Protein AF-0000000081545021 (afdb_homodimer)

Sequence (374 aa):
MKFSIAIVAAAFIAGVAQADTYPHDEVLYDVVQIQGSVNRLSQMLKTVDGTSENGALQAQDAVQDLAWYMKVATKDIQSTTTDLKDTTIISMLTKAYPDLVAATDKLVAIKPNLKKFEVEMKNAASLVKSDIIDLTWKTMWFTIALVAKVPDKDDKKNAARAVAKKYNSRLSATLEQYSDVKEYSDAMKFSIAIVAAAFIAGVAQADTYPHDEVLYDVVQIQGSVNRLSQMLKTVDGTSENGALQAQDAVQDLAWYMKVATKDIQSTTTDLKDTTIISMLTKAYPDLVAATDKLVAIKPNLKKFEVEMKNAASLVKSDIIDLTWKTMWFTIALVAKVPDKDDKKNAARAVAKKYNSRLSATLEQYSDVKEYSDA

Foldseek 3Di:
DPPPPPPPPPPPVPQPPCLVVCVPQQLVSLLSQLLSLLLVLLVLLVPALQQDPVSLVSNLVSLVSNLVSLVSNLVCLQPDPDADPLVVSLVSLVVSLVSVVNNLVSLLNNLVNQQVHDDPNFGSLQVVLVSLVSNLVSLLSSLVSSLVRHDDPDPSSVSSVVSSCSVNVSSVVSSVSSVPGDHPVVD/DPPPPPPPPPPPVPQPPCLVVCVPQQLVSLLSQLLSLLLVLLVLLVPALQQDPVSLVSNLVSLVSNLVSLVSNLVCLQPDPDADPLVVSLVSLVVSLVSVVSNLVSLLNNLVNQQVHDDPNFGSLQVVLVSLVSSLVSLLSSLVSSLVRHDDPDPSSVSSVVSSCSVNVSSVVSSVSSVPGDHPVVD

Organism: NCBI:txid157183

Structure (mmCIF, N/CA/C/O backbone):
data_AF-0000000081545021-model_v1
#
loop_
_entity.id
_entity.type
_entity.pdbx_description
1 polymer 'Uncharacterized protein'
#
loop_
_atom_site.group_PDB
_atom_site.id
_atom_site.type_symbol
_atom_site.label_atom_id
_atom_site.label_alt_id
_atom_site.label_comp_id
_atom_site.label_asym_id
_atom_site.label_entity_id
_atom_site.label_seq_id
_atom_site.pdbx_PDB_ins_code
_atom_site.Cartn_x
_atom_site.Cartn_y
_atom_site.Cartn_z
_atom_site.occupancy
_atom_site.B_iso_or_equiv
_atom_site.auth_seq_id
_atom_site.auth_comp_id
_atom_site.auth_asym_id
_atom_site.auth_atom_id
_atom_site.pdbx_PDB_model_num
ATOM 1 N N . MET A 1 1 ? -14.406 -29.219 -7.484 1 24.05 1 MET A N 1
ATOM 2 C CA . MET A 1 1 ? -15.422 -28.188 -7.324 1 24.05 1 MET A CA 1
ATOM 3 C C . MET A 1 1 ? -15.141 -27 -8.242 1 24.05 1 MET A C 1
ATOM 5 O O . MET A 1 1 ? -13.984 -26.734 -8.578 1 24.05 1 MET A O 1
ATOM 9 N N . LYS A 1 2 ? -16.062 -26.703 -9.211 1 25.88 2 LYS A N 1
ATOM 10 C CA . LYS A 1 2 ? -16.047 -25.688 -10.266 1 25.88 2 LYS A CA 1
ATOM 11 C C . LYS A 1 2 ? -15.773 -24.297 -9.695 1 25.88 2 LYS A C 1
ATOM 13 O O . LYS A 1 2 ? -16.516 -23.828 -8.828 1 25.88 2 LYS A O 1
ATOM 18 N N . PHE A 1 3 ? -14.562 -24.016 -9.438 1 27.11 3 PHE A N 1
ATOM 19 C CA . PHE A 1 3 ? -14.125 -22.703 -8.992 1 27.11 3 PHE A CA 1
ATOM 20 C C . PHE A 1 3 ? -14.797 -21.594 -9.805 1 27.11 3 PHE A C 1
ATOM 22 O O . PHE A 1 3 ? -14.484 -21.422 -10.984 1 27.11 3 PHE A O 1
ATOM 29 N N . SER A 1 4 ? -16.062 -21.484 -9.57 1 27.7 4 SER A N 1
ATOM 30 C CA . SER A 1 4 ? -16.797 -20.406 -10.211 1 27.7 4 SER A CA 1
ATOM 31 C C . SER A 1 4 ? -16.125 -19.062 -9.992 1 27.7 4 SER A C 1
ATOM 33 O O . SER A 1 4 ? -15.969 -18.609 -8.852 1 27.7 4 SER A O 1
ATOM 35 N N . ILE A 1 5 ? -15.203 -18.812 -10.727 1 28.03 5 ILE A N 1
ATOM 36 C CA . ILE A 1 5 ? -14.547 -17.516 -10.727 1 28.03 5 ILE A CA 1
ATOM 37 C C . ILE A 1 5 ? -15.57 -16.422 -11.016 1 28.03 5 ILE A C 1
ATOM 39 O O . ILE A 1 5 ? -16.109 -16.344 -12.125 1 28.03 5 ILE A O 1
ATOM 43 N N . ALA A 1 6 ? -16.453 -16.156 -10.062 1 29.17 6 ALA A N 1
ATOM 44 C CA . ALA A 1 6 ? -17.328 -15.016 -10.258 1 29.17 6 ALA A CA 1
ATOM 45 C C . ALA A 1 6 ? -16.531 -13.766 -10.609 1 29.17 6 ALA A C 1
ATOM 47 O O . ALA A 1 6 ? -15.641 -13.359 -9.867 1 29.17 6 ALA A O 1
ATOM 48 N N . ILE A 1 7 ? -16.469 -13.547 -11.82 1 29.92 7 ILE A N 1
ATOM 49 C CA . ILE A 1 7 ? -15.953 -12.289 -12.352 1 29.92 7 ILE A CA 1
ATOM 50 C C . ILE A 1 7 ? -16.719 -11.117 -11.734 1 29.92 7 ILE A C 1
ATOM 52 O O . ILE A 1 7 ? -17.906 -10.945 -11.969 1 29.92 7 ILE A O 1
ATOM 56 N N . VAL A 1 8 ? -16.562 -10.914 -10.539 1 30.61 8 VAL A N 1
ATOM 57 C CA . VAL A 1 8 ? -17.172 -9.672 -10.047 1 30.61 8 VAL A CA 1
ATOM 58 C C . VAL A 1 8 ? -16.734 -8.508 -10.922 1 30.61 8 VAL A C 1
ATOM 60 O O . VAL A 1 8 ? -15.531 -8.273 -11.109 1 30.61 8 VAL A O 1
ATOM 63 N N . ALA A 1 9 ? -17.562 -8.102 -11.812 1 27.77 9 ALA A N 1
ATOM 64 C CA . ALA A 1 9 ? -17.469 -6.867 -12.586 1 27.77 9 ALA A CA 1
ATOM 65 C C . ALA A 1 9 ? -16.969 -5.711 -11.727 1 27.77 9 ALA A C 1
ATOM 67 O O . ALA A 1 9 ? -17.531 -5.422 -10.672 1 27.77 9 ALA A O 1
ATOM 68 N N . ALA A 1 10 ? -15.727 -5.582 -11.664 1 32.41 10 ALA A N 1
ATOM 69 C CA . ALA A 1 10 ? -15.203 -4.344 -11.094 1 32.41 10 ALA A CA 1
ATOM 70 C C . ALA A 1 10 ? -16.016 -3.139 -11.555 1 32.41 10 ALA A C 1
ATOM 72 O O . ALA A 1 10 ? -16.047 -2.824 -12.742 1 32.41 10 ALA A O 1
ATOM 73 N N . ALA A 1 11 ? -17.109 -2.973 -10.945 1 30.44 11 ALA A N 1
ATOM 74 C CA . ALA A 1 11 ? -17.766 -1.693 -11.195 1 30.44 11 ALA A CA 1
ATOM 75 C C . ALA A 1 11 ? -16.75 -0.555 -11.25 1 30.44 11 ALA A C 1
ATOM 77 O O . ALA A 1 11 ? -16.078 -0.27 -10.266 1 30.44 11 ALA A O 1
ATOM 78 N N . PHE A 1 12 ? -16.078 -0.494 -12.422 1 33.28 12 PHE A N 1
ATOM 79 C CA . PHE A 1 12 ? -15.477 0.816 -12.648 1 33.28 12 PHE A CA 1
ATOM 80 C C . PHE A 1 12 ? -16.375 1.922 -12.102 1 33.28 12 PHE A C 1
ATOM 82 O O . PHE A 1 12 ? -17.438 2.195 -12.664 1 33.28 12 PHE A O 1
ATOM 89 N N . ILE A 1 13 ? -16.609 1.902 -10.922 1 32.19 13 ILE A N 1
ATOM 90 C CA . ILE A 1 13 ? -17.328 3.086 -10.477 1 32.19 13 ILE A CA 1
ATOM 91 C C . ILE A 1 13 ? -16.703 4.336 -11.094 1 32.19 13 ILE A C 1
ATOM 93 O O . ILE A 1 13 ? -15.492 4.543 -11 1 32.19 13 ILE A O 1
ATOM 97 N N . ALA A 1 14 ? -17.422 4.859 -12.109 1 31.19 14 ALA A N 1
ATOM 98 C CA . ALA A 1 14 ? -17.234 6.207 -12.633 1 31.19 14 ALA A CA 1
ATOM 99 C C . ALA A 1 14 ? -16.781 7.164 -11.539 1 31.19 14 ALA A C 1
ATOM 101 O O . ALA A 1 14 ? -17.531 7.465 -10.609 1 31.19 14 ALA A O 1
ATOM 102 N N . GLY A 1 15 ? -15.703 6.879 -10.906 1 35.75 15 GLY A N 1
ATOM 103 C CA . GLY A 1 15 ? -15.297 8.078 -10.188 1 35.75 15 GLY A CA 1
ATOM 104 C C . GLY A 1 15 ? -15.773 9.359 -10.852 1 35.75 15 GLY A C 1
ATOM 105 O O . GLY A 1 15 ? -15.898 9.414 -12.078 1 35.75 15 GLY A O 1
ATOM 106 N N . VAL A 1 16 ? -16.406 10.273 -10.211 1 33.84 16 VAL A N 1
ATOM 107 C CA . VAL A 1 16 ? -16.75 11.656 -10.516 1 33.84 16 VAL A CA 1
ATOM 108 C C . VAL A 1 16 ? -15.633 12.305 -11.328 1 33.84 16 VAL A C 1
ATOM 110 O O . VAL A 1 16 ? -14.453 12.188 -10.969 1 33.84 16 VAL A O 1
ATOM 113 N N . ALA A 1 17 ? -15.719 12.578 -12.602 1 36.81 17 ALA A N 1
ATOM 114 C CA . ALA A 1 17 ? -15.133 13.5 -13.578 1 36.81 17 ALA A CA 1
ATOM 115 C C . ALA A 1 17 ? -14.656 14.781 -12.898 1 36.81 17 ALA A C 1
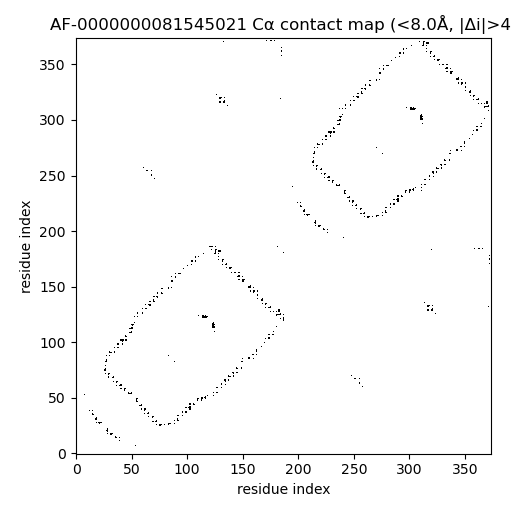ATOM 117 O O . ALA A 1 17 ? -14.492 15.812 -13.562 1 36.81 17 ALA A O 1
ATOM 118 N N . GLN A 1 18 ? -14.75 15 -11.641 1 39 18 GLN A N 1
ATOM 119 C CA . GLN A 1 18 ? -14.391 16.391 -11.375 1 39 18 GLN A CA 1
ATOM 120 C C . GLN A 1 18 ? -12.938 16.656 -11.734 1 39 18 GLN A C 1
ATOM 122 O O . GLN A 1 18 ? -12.289 17.531 -11.141 1 39 18 GLN A O 1
ATOM 127 N N . ALA A 1 19 ? -12.359 15.641 -12.219 1 43.56 19 ALA A N 1
ATOM 128 C CA . ALA A 1 19 ? -10.969 15.945 -12.531 1 43.56 19 ALA A CA 1
ATOM 129 C C . ALA A 1 19 ? -10.836 17.312 -13.195 1 43.56 19 ALA A C 1
ATOM 131 O O . ALA A 1 19 ? -9.883 18.047 -12.945 1 43.56 19 ALA A O 1
ATOM 132 N N . ASP A 1 20 ? -11.734 17.406 -14.117 1 45.47 20 ASP A N 1
ATOM 133 C CA . ASP A 1 20 ? -11.539 18.562 -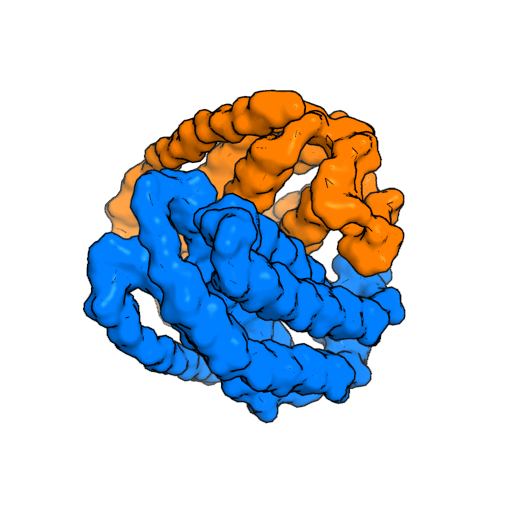14.984 1 45.47 20 ASP A CA 1
ATOM 134 C C . ASP A 1 20 ? -11.766 19.859 -14.227 1 45.47 20 ASP A C 1
ATOM 136 O O . ASP A 1 20 ? -11.664 20.953 -14.805 1 45.47 20 ASP A O 1
ATOM 140 N N . THR A 1 21 ? -12.086 19.641 -12.969 1 50.06 21 THR A N 1
ATOM 141 C CA . THR A 1 21 ? -12.578 20.906 -12.445 1 50.06 21 THR A CA 1
ATOM 142 C C . THR A 1 21 ? -11.414 21.844 -12.141 1 50.06 21 THR A C 1
ATOM 144 O O . THR A 1 21 ? -11.562 23.078 -12.234 1 50.06 21 THR A O 1
ATOM 147 N N . TYR A 1 22 ? -10.234 21.125 -11.922 1 60.59 22 TYR A N 1
ATOM 148 C CA . TYR A 1 22 ? -9.164 22.047 -11.57 1 60.59 22 TYR A CA 1
ATOM 149 C C . TYR A 1 22 ? -7.91 21.766 -12.383 1 60.59 22 TYR A C 1
ATOM 151 O O . TYR A 1 22 ? -6.879 21.375 -11.836 1 60.59 22 TYR A O 1
ATOM 159 N N . PRO A 1 23 ? -7.922 21.812 -13.734 1 63.62 23 PRO A N 1
ATOM 160 C CA . PRO A 1 23 ? -6.812 21.359 -14.578 1 63.62 23 PRO A CA 1
ATOM 161 C C . PRO A 1 23 ? -5.504 22.094 -14.266 1 63.62 23 PRO A C 1
ATOM 163 O O . PRO A 1 23 ? -4.422 21.562 -14.531 1 63.62 23 PRO A O 1
ATOM 166 N N . HIS A 1 24 ? -5.648 23.188 -13.438 1 72.19 24 HIS A N 1
ATOM 167 C CA . HIS A 1 24 ? -4.391 23.891 -13.281 1 72.19 24 HIS A CA 1
ATOM 168 C C . HIS A 1 24 ? -3.93 23.891 -11.828 1 72.19 24 HIS A C 1
ATOM 170 O O . HIS A 1 24 ? -2.99 24.609 -11.469 1 72.19 24 HIS A O 1
ATOM 176 N N . ASP A 1 25 ? -4.574 23.109 -11.062 1 87.12 25 ASP A N 1
ATOM 177 C CA . ASP A 1 25 ? -4.172 22.984 -9.664 1 87.12 25 ASP A CA 1
ATOM 178 C C . ASP A 1 25 ? -3.98 21.516 -9.281 1 87.12 25 ASP A C 1
ATOM 180 O O . ASP A 1 25 ? -4.941 20.828 -8.93 1 87.12 25 ASP A O 1
ATOM 184 N N . GLU A 1 26 ? -2.723 21.125 -9.336 1 91.06 26 GLU A N 1
ATOM 185 C CA . GLU A 1 26 ? -2.412 19.703 -9.156 1 91.06 26 GLU A CA 1
ATOM 186 C C . GLU A 1 26 ? -2.822 19.234 -7.762 1 91.06 26 GLU A C 1
ATOM 188 O O . GLU A 1 26 ? -3.34 18.125 -7.609 1 91.06 26 GLU A O 1
ATOM 193 N N . VAL A 1 27 ? -2.645 20.094 -6.801 1 95.31 27 VAL A N 1
ATOM 194 C CA . VAL A 1 27 ? -2.975 19.703 -5.438 1 95.31 27 VAL A CA 1
ATOM 195 C C . VAL A 1 27 ? -4.488 19.547 -5.293 1 95.31 27 VAL A C 1
ATOM 197 O O . VAL A 1 27 ? -4.965 18.547 -4.73 1 95.31 27 VAL A O 1
ATOM 200 N N . LEU A 1 28 ? -5.223 20.469 -5.812 1 94.94 28 LEU A N 1
ATOM 201 C CA . LEU A 1 28 ? -6.676 20.375 -5.727 1 94.94 28 LEU A CA 1
ATOM 202 C C . LEU A 1 28 ? -7.191 19.156 -6.484 1 94.94 28 LEU A C 1
ATOM 204 O O . LEU A 1 28 ? -8.102 18.469 -6.012 1 94.94 28 LEU A O 1
ATOM 208 N N . TYR A 1 29 ? -6.684 18.906 -7.629 1 94.06 29 TYR A N 1
ATOM 209 C CA . TYR A 1 29 ? -7.039 17.719 -8.391 1 94.06 29 TYR A CA 1
ATOM 210 C C . TYR A 1 29 ? -6.809 16.453 -7.57 1 94.06 29 TYR A C 1
ATOM 212 O O . TYR A 1 29 ? -7.664 15.57 -7.523 1 94.06 29 TYR A O 1
ATOM 220 N N . ASP A 1 30 ? -5.652 16.391 -6.941 1 95.19 30 ASP A N 1
ATOM 221 C CA . ASP A 1 30 ? -5.32 15.227 -6.125 1 95.19 30 ASP A CA 1
ATOM 222 C C . ASP A 1 30 ? -6.312 15.062 -4.98 1 95.19 30 ASP A C 1
ATOM 224 O O . ASP A 1 30 ? -6.719 13.938 -4.66 1 95.19 30 ASP A O 1
ATOM 228 N N . VAL A 1 31 ? -6.754 16.141 -4.379 1 97.06 31 VAL A N 1
ATOM 229 C CA . VAL A 1 31 ? -7.684 16.078 -3.256 1 97.06 31 VAL A CA 1
ATOM 230 C C . VAL A 1 31 ? -9.055 15.617 -3.742 1 97.06 31 VAL A C 1
ATOM 232 O O . VAL A 1 31 ? -9.742 14.852 -3.057 1 97.06 31 VAL A O 1
ATOM 235 N N . VAL A 1 32 ? -9.438 16 -4.898 1 95.88 32 VAL A N 1
ATOM 236 C CA . VAL A 1 32 ? -10.672 15.5 -5.5 1 95.88 32 VAL A CA 1
ATOM 237 C C . VAL A 1 32 ? -10.594 13.992 -5.676 1 95.88 32 VAL A C 1
ATOM 239 O O . VAL A 1 32 ? -11.547 13.273 -5.363 1 95.88 32 VAL A O 1
ATOM 242 N N . GLN A 1 33 ? -9.469 13.555 -6.133 1 95.31 33 GLN A N 1
ATOM 243 C CA . GLN A 1 33 ? -9.281 12.109 -6.305 1 95.31 33 GLN A CA 1
ATOM 244 C C . GLN A 1 33 ? -9.344 11.391 -4.961 1 95.31 33 GLN A C 1
ATOM 246 O O . GLN A 1 33 ? -9.914 10.297 -4.867 1 95.31 33 GLN A O 1
ATOM 251 N N . ILE A 1 34 ? -8.758 11.977 -3.93 1 96.94 34 ILE A N 1
ATOM 252 C CA . ILE A 1 34 ? -8.812 11.391 -2.596 1 96.94 34 ILE A CA 1
ATOM 253 C C . ILE A 1 34 ? -10.266 11.32 -2.123 1 96.94 34 ILE A C 1
ATOM 255 O O . ILE A 1 34 ? -10.727 10.273 -1.664 1 96.94 34 ILE A O 1
ATOM 259 N N . GLN A 1 35 ? -10.984 12.398 -2.264 1 96.69 35 GLN A N 1
ATOM 260 C CA . GLN A 1 35 ? -12.383 12.445 -1.862 1 96.69 35 GLN A CA 1
ATOM 261 C C . GLN A 1 35 ? -13.195 11.367 -2.582 1 96.69 35 GLN A C 1
ATOM 263 O O . GLN A 1 35 ? -13.953 10.633 -1.952 1 96.69 35 GLN A O 1
ATOM 268 N N . GLY A 1 36 ? -13.047 11.312 -3.881 1 95.94 36 GLY A N 1
ATOM 269 C CA . GLY A 1 36 ? -13.727 10.289 -4.66 1 95.94 36 GLY A CA 1
ATOM 270 C C . GLY A 1 36 ? -13.367 8.875 -4.242 1 95.94 36 GLY A C 1
ATOM 271 O O . GLY A 1 36 ? -14.234 8 -4.176 1 95.94 36 GLY A O 1
ATOM 272 N N . SER A 1 37 ? -12.117 8.688 -3.959 1 96 37 SER A N 1
ATOM 273 C CA . SER A 1 37 ? -11.641 7.359 -3.598 1 96 37 SER A CA 1
ATOM 274 C C . SER A 1 37 ? -12.164 6.938 -2.229 1 96 37 SER A C 1
ATOM 276 O O . SER A 1 37 ? -12.469 5.762 -2.008 1 96 37 SER A O 1
ATOM 278 N N . VAL A 1 38 ? -12.234 7.855 -1.286 1 97.5 38 VAL A N 1
ATOM 279 C CA . VAL A 1 38 ? -12.828 7.555 0.015 1 97.5 38 VAL A CA 1
ATOM 280 C C . VAL A 1 38 ? -14.289 7.16 -0.16 1 97.5 38 VAL A C 1
ATOM 282 O O . VAL A 1 38 ? -14.758 6.195 0.452 1 97.5 38 VAL A O 1
ATOM 285 N N . ASN A 1 39 ? -14.953 7.883 -0.954 1 96.69 39 ASN A N 1
ATOM 286 C CA . ASN A 1 39 ? -16.344 7.551 -1.244 1 96.69 39 ASN A CA 1
ATOM 287 C C . ASN A 1 39 ? -16.469 6.168 -1.879 1 96.69 39 ASN A C 1
ATOM 289 O O . ASN A 1 39 ? -17.312 5.367 -1.472 1 96.69 39 ASN A O 1
ATOM 293 N N . ARG A 1 40 ? -15.664 5.836 -2.812 1 95.44 40 ARG A N 1
ATOM 294 C CA . ARG A 1 40 ? -15.703 4.543 -3.482 1 95.44 40 ARG A CA 1
ATOM 295 C C . ARG A 1 40 ? -15.43 3.408 -2.498 1 95.44 40 ARG A C 1
ATOM 297 O O . ARG A 1 40 ? -16.094 2.369 -2.543 1 95.44 40 ARG A O 1
ATOM 304 N N . LEU A 1 41 ? -14.453 3.6 -1.681 1 95.56 41 LEU A N 1
ATOM 305 C CA . LEU A 1 41 ? -14.164 2.598 -0.662 1 95.56 41 LEU A CA 1
ATOM 306 C C . LEU A 1 41 ? -15.367 2.369 0.241 1 95.56 41 LEU A C 1
ATOM 308 O O . LEU A 1 41 ? -15.742 1.226 0.512 1 95.56 41 LEU A O 1
ATOM 312 N N . SER A 1 42 ? -15.938 3.453 0.693 1 96.88 42 SER A N 1
ATOM 313 C CA . SER A 1 42 ? -17.109 3.371 1.557 1 96.88 42 SER A CA 1
ATOM 314 C C . SER A 1 42 ? -18.25 2.615 0.876 1 96.88 42 SER A C 1
ATOM 316 O O . SER A 1 42 ? -18.859 1.725 1.476 1 96.88 42 SER A O 1
ATOM 318 N N . GLN A 1 43 ? -18.5 2.904 -0.36 1 95.25 43 GLN A N 1
ATOM 319 C CA . GLN A 1 43 ? -19.578 2.262 -1.104 1 95.25 43 GLN A CA 1
ATOM 320 C C . GLN A 1 43 ? -19.281 0.783 -1.337 1 95.25 43 GLN A C 1
ATOM 322 O O . GLN A 1 43 ? -20.156 -0.064 -1.192 1 95.25 43 GLN A O 1
ATOM 327 N N . MET A 1 44 ? -18.109 0.556 -1.723 1 94 44 MET A N 1
ATOM 328 C CA . MET A 1 44 ? -17.703 -0.827 -1.965 1 94 44 MET A CA 1
ATOM 329 C C . MET A 1 44 ? -17.875 -1.672 -0.706 1 94 44 MET A C 1
ATOM 331 O O . MET A 1 44 ? -18.391 -2.791 -0.768 1 94 44 MET A O 1
ATOM 335 N N . LEU A 1 45 ? -17.516 -1.188 0.446 1 95.56 45 LEU A N 1
ATOM 336 C CA . LEU A 1 45 ? -17.531 -1.934 1.7 1 95.56 45 LEU A CA 1
ATOM 337 C C . LEU A 1 45 ? -18.953 -2.221 2.145 1 95.56 45 LEU A C 1
ATOM 339 O O . LEU A 1 45 ? -19.188 -3.137 2.932 1 95.56 45 LEU A O 1
ATOM 343 N N . LYS A 1 46 ? -19.906 -1.433 1.639 1 95 46 LYS A N 1
ATOM 344 C CA . LYS A 1 46 ? -21.297 -1.694 1.98 1 95 46 LYS A CA 1
ATOM 345 C C . LYS A 1 46 ? -21.719 -3.082 1.514 1 95 46 LYS A C 1
ATOM 347 O O . LYS A 1 46 ? -22.594 -3.703 2.119 1 95 46 LYS A O 1
ATOM 352 N N . THR A 1 47 ? -21.062 -3.586 0.512 1 92.62 47 THR A N 1
ATOM 353 C CA . THR A 1 47 ? -21.5 -4.852 -0.081 1 92.62 47 THR A CA 1
ATOM 354 C C . THR A 1 47 ? -20.594 -5.992 0.383 1 92.62 47 THR A C 1
ATOM 356 O O . THR A 1 47 ? -20.812 -7.148 0.013 1 92.62 47 THR A O 1
ATOM 359 N N . VAL A 1 48 ? -19.578 -5.727 1.071 1 93 48 VAL A N 1
ATOM 360 C CA . VAL A 1 48 ? -18.625 -6.723 1.538 1 93 48 VAL A CA 1
ATOM 361 C C . VAL A 1 48 ? -19.016 -7.203 2.934 1 93 48 VAL A C 1
ATOM 363 O O . VAL A 1 48 ? -19.219 -6.395 3.84 1 93 48 VAL A O 1
ATOM 366 N N . ASP A 1 49 ? -19.094 -8.531 3.148 1 93.12 49 ASP A N 1
ATOM 367 C CA . ASP A 1 49 ? -19.484 -9.039 4.457 1 93.12 49 ASP A CA 1
ATOM 368 C C . ASP A 1 49 ? -18.312 -9.758 5.137 1 93.12 49 ASP A C 1
ATOM 370 O O . ASP A 1 49 ? -18.453 -10.258 6.254 1 93.12 49 ASP A O 1
ATOM 374 N N . GLY A 1 50 ? -17.172 -9.789 4.469 1 91.56 50 GLY A N 1
ATOM 375 C CA . GLY A 1 50 ? -15.969 -10.352 5.059 1 91.56 50 GLY A CA 1
ATOM 376 C C . GLY A 1 50 ? -15.906 -11.867 4.938 1 91.56 50 GLY A C 1
ATOM 377 O O . GLY A 1 50 ? -15.148 -12.516 5.66 1 91.56 50 GLY A O 1
ATOM 378 N N . THR A 1 51 ? -16.641 -12.5 3.982 1 91.56 51 THR A N 1
ATOM 379 C CA . THR A 1 51 ? -16.703 -13.961 3.924 1 91.56 51 THR A CA 1
ATOM 380 C C . THR A 1 51 ? -16.172 -14.469 2.59 1 91.56 51 THR A C 1
ATOM 382 O O . THR A 1 51 ? -16.203 -15.672 2.324 1 91.56 51 THR A O 1
ATOM 385 N N . SER A 1 52 ? -15.719 -13.57 1.765 1 87.56 52 SER A N 1
ATOM 386 C CA . SER A 1 52 ? -15.273 -14.031 0.455 1 87.56 52 SER A CA 1
ATOM 387 C C . SER A 1 52 ? -13.93 -13.414 0.077 1 87.56 52 SER A C 1
ATOM 389 O O . SER A 1 52 ? -13.633 -12.289 0.464 1 87.56 52 SER A O 1
ATOM 391 N N . GLU A 1 53 ? -13.211 -14.172 -0.667 1 80.94 53 GLU A N 1
ATOM 392 C CA . GLU A 1 53 ? -11.922 -13.711 -1.193 1 80.94 53 GLU A CA 1
ATOM 393 C C . GLU A 1 53 ? -12.109 -12.523 -2.127 1 80.94 53 GLU A C 1
ATOM 395 O O . GLU A 1 53 ? -11.344 -11.555 -2.064 1 80.94 53 GLU A O 1
ATOM 400 N N . ASN A 1 54 ? -13.156 -12.602 -2.875 1 81.56 54 ASN A N 1
ATOM 401 C CA . ASN A 1 54 ? -13.43 -1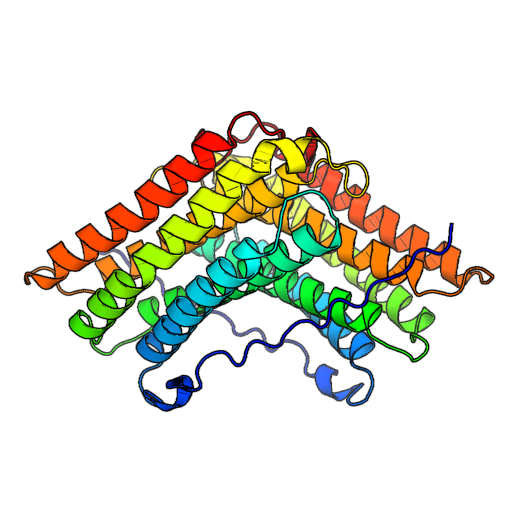1.523 -3.814 1 81.56 54 ASN A CA 1
ATOM 402 C C . ASN A 1 54 ? -13.695 -10.203 -3.092 1 81.56 54 ASN A C 1
ATOM 404 O O . ASN A 1 54 ? -13.203 -9.156 -3.508 1 81.56 54 ASN A O 1
ATOM 408 N N . GLY A 1 55 ? -14.414 -10.266 -2.041 1 84.44 55 GLY A N 1
ATOM 409 C CA . GLY A 1 55 ? -14.656 -9.062 -1.255 1 84.44 55 GLY A CA 1
ATOM 410 C C . GLY A 1 55 ? -13.398 -8.492 -0.634 1 84.44 55 GLY A C 1
ATOM 411 O O . GLY A 1 55 ? -13.203 -7.273 -0.632 1 84.44 55 GLY A O 1
ATOM 412 N N . ALA A 1 56 ? -12.57 -9.312 -0.212 1 81.56 56 ALA A N 1
ATOM 413 C CA . ALA A 1 56 ? -11.312 -8.875 0.397 1 81.56 56 ALA A CA 1
ATOM 414 C C . ALA A 1 56 ? -10.398 -8.234 -0.638 1 81.56 56 ALA A C 1
ATOM 416 O O . ALA A 1 56 ? -9.773 -7.207 -0.369 1 81.56 56 ALA A O 1
ATOM 417 N N . LEU A 1 57 ? -10.359 -8.805 -1.781 1 80.69 57 LEU A N 1
ATOM 418 C CA . LEU A 1 57 ? -9.516 -8.281 -2.85 1 80.69 57 LEU A CA 1
ATOM 419 C C . LEU A 1 57 ? -10.031 -6.938 -3.35 1 80.69 57 LEU A C 1
ATOM 421 O O . LEU A 1 57 ? -9.25 -6.035 -3.643 1 80.69 57 LEU A O 1
ATOM 425 N N . GLN A 1 58 ? -11.359 -6.883 -3.441 1 82.88 58 GLN A N 1
ATOM 426 C CA . GLN A 1 58 ? -11.953 -5.613 -3.854 1 82.88 58 GLN A CA 1
ATOM 427 C C . GLN A 1 58 ? -11.656 -4.516 -2.84 1 82.88 58 GLN A C 1
ATOM 429 O O . GLN A 1 58 ? -11.352 -3.381 -3.219 1 82.88 58 GLN A O 1
ATOM 434 N N . ALA A 1 59 ? -11.727 -4.883 -1.622 1 84.75 59 ALA A N 1
ATOM 435 C CA . ALA A 1 59 ? -11.398 -3.908 -0.586 1 84.75 59 ALA A CA 1
ATOM 436 C C . ALA A 1 59 ? -9.93 -3.496 -0.668 1 84.75 59 ALA A C 1
ATOM 438 O O . ALA A 1 59 ? -9.609 -2.309 -0.598 1 84.75 59 ALA A O 1
ATOM 439 N N . GLN A 1 60 ? -9.141 -4.457 -0.84 1 85.06 60 GLN A N 1
ATOM 440 C CA . GLN A 1 60 ? -7.715 -4.176 -0.949 1 85.06 60 GLN A CA 1
ATOM 441 C C . GLN A 1 60 ? -7.422 -3.27 -2.141 1 85.06 60 GLN A C 1
ATOM 443 O O . GLN A 1 60 ? -6.629 -2.332 -2.033 1 85.06 60 GLN A O 1
ATOM 448 N N . ASP A 1 61 ? -8.109 -3.527 -3.225 1 86.94 61 ASP A N 1
ATOM 449 C CA . ASP A 1 61 ? -7.926 -2.719 -4.426 1 86.94 61 ASP A CA 1
ATOM 450 C C . ASP A 1 61 ? -8.289 -1.259 -4.164 1 86.94 61 ASP A C 1
ATOM 452 O O . ASP A 1 61 ? -7.551 -0.351 -4.543 1 86.94 61 ASP A O 1
ATOM 456 N N . ALA A 1 62 ? -9.375 -1.092 -3.59 1 89.38 62 ALA A N 1
ATOM 457 C CA . ALA A 1 62 ? -9.844 0.263 -3.311 1 89.38 62 ALA A CA 1
ATOM 458 C C . ALA A 1 62 ? -8.906 0.983 -2.352 1 89.38 62 ALA A C 1
ATOM 460 O O . ALA A 1 62 ? -8.656 2.182 -2.5 1 89.38 62 ALA A O 1
ATOM 461 N N . VAL A 1 63 ? -8.398 0.275 -1.38 1 91.69 63 VAL A N 1
ATOM 462 C CA . VAL A 1 63 ? -7.453 0.848 -0.425 1 91.69 63 VAL A CA 1
ATOM 463 C C . VAL A 1 63 ? -6.172 1.264 -1.146 1 91.69 63 VAL A C 1
ATOM 465 O O . VAL A 1 63 ? -5.645 2.352 -0.909 1 91.69 63 VAL A O 1
ATOM 468 N N . GLN A 1 64 ? -5.742 0.432 -2.012 1 89.5 64 GLN A N 1
ATOM 469 C CA . GLN A 1 64 ? -4.508 0.722 -2.732 1 89.5 64 GLN A CA 1
ATOM 470 C C . GLN A 1 64 ? -4.668 1.951 -3.623 1 89.5 64 GLN A C 1
ATOM 472 O O . GLN A 1 64 ? -3.744 2.76 -3.746 1 89.5 64 GLN A O 1
ATOM 477 N N . ASP A 1 65 ? -5.785 2.08 -4.262 1 90.06 65 ASP A N 1
ATOM 478 C CA . ASP A 1 65 ? -6.043 3.279 -5.055 1 90.06 65 ASP A CA 1
ATOM 479 C C . ASP A 1 65 ? -5.992 4.531 -4.184 1 90.06 65 ASP A C 1
ATOM 481 O O . ASP A 1 65 ? -5.336 5.512 -4.539 1 90.06 65 ASP A O 1
ATOM 485 N N . LEU A 1 66 ? -6.707 4.473 -3.1 1 93.88 66 LEU A N 1
ATOM 486 C CA . LEU A 1 66 ? -6.73 5.609 -2.186 1 93.88 66 LEU A CA 1
ATOM 487 C C . LEU A 1 66 ? -5.328 5.938 -1.688 1 93.88 66 LEU A C 1
ATOM 489 O O . LEU A 1 66 ? -4.934 7.105 -1.652 1 93.88 66 LEU A O 1
ATOM 493 N N . ALA A 1 67 ? -4.555 4.906 -1.301 1 92.25 67 ALA A N 1
ATOM 494 C CA . ALA A 1 67 ? -3.184 5.094 -0.831 1 92.25 67 ALA A CA 1
ATOM 495 C C . ALA A 1 67 ? -2.324 5.766 -1.897 1 92.25 67 ALA A C 1
ATOM 497 O O . ALA A 1 67 ? -1.518 6.648 -1.589 1 92.25 67 ALA A O 1
ATOM 498 N N . TRP A 1 68 ? -2.508 5.406 -3.096 1 90.25 68 TRP A N 1
ATOM 499 C CA . TRP A 1 68 ? -1.747 5.98 -4.199 1 90.25 68 TRP A CA 1
ATOM 500 C C . TRP A 1 68 ? -2.094 7.453 -4.391 1 90.25 68 TRP A C 1
ATOM 502 O O . TRP A 1 68 ? -1.203 8.289 -4.539 1 90.25 68 TRP A O 1
ATOM 512 N N . TYR A 1 69 ? -3.336 7.73 -4.371 1 92.62 69 TYR A N 1
ATOM 513 C CA . TYR A 1 69 ? -3.738 9.125 -4.527 1 92.62 69 TYR A CA 1
ATOM 514 C C . TYR A 1 69 ? -3.209 9.977 -3.379 1 92.62 69 TYR A C 1
ATOM 516 O O . TYR A 1 69 ? -2.816 11.125 -3.582 1 92.62 69 TYR A O 1
ATOM 524 N N . MET A 1 70 ? -3.188 9.438 -2.197 1 94.81 70 MET A N 1
ATOM 525 C CA . MET A 1 70 ? -2.648 10.18 -1.057 1 94.81 70 MET A CA 1
ATOM 526 C C . MET A 1 70 ? -1.151 10.422 -1.225 1 94.81 70 MET A C 1
ATOM 528 O O . MET A 1 70 ? -0.652 11.5 -0.896 1 94.81 70 MET A O 1
ATOM 532 N N . LYS A 1 71 ? -0.476 9.43 -1.71 1 91.06 71 LYS A N 1
ATOM 533 C CA . LYS A 1 71 ? 0.951 9.57 -1.983 1 91.06 71 LYS A CA 1
ATOM 534 C C . LYS A 1 71 ? 1.207 10.703 -2.98 1 91.06 71 LYS A C 1
ATOM 536 O O . LYS A 1 71 ? 2.047 11.57 -2.74 1 91.06 71 LYS A O 1
ATOM 541 N N . VAL A 1 72 ? 0.452 10.719 -4.047 1 92.25 72 VAL A N 1
ATOM 542 C CA . VAL A 1 72 ? 0.634 11.719 -5.094 1 92.25 72 VAL A CA 1
ATOM 543 C C . VAL A 1 72 ? 0.291 13.109 -4.551 1 92.25 72 VAL A C 1
ATOM 545 O O . VAL A 1 72 ? 1.024 14.07 -4.781 1 92.25 72 VAL A O 1
ATOM 548 N N . ALA A 1 73 ? -0.784 13.164 -3.82 1 95.19 73 ALA A N 1
ATOM 549 C CA . ALA A 1 73 ? -1.187 14.438 -3.229 1 95.19 73 ALA A CA 1
ATOM 550 C C . ALA A 1 73 ? -0.108 14.977 -2.289 1 95.19 73 ALA A C 1
ATOM 552 O O . ALA A 1 73 ? 0.21 16.172 -2.312 1 95.19 73 ALA A O 1
ATOM 553 N N . THR A 1 74 ? 0.445 14.109 -1.44 1 93.56 74 THR A N 1
ATOM 554 C CA . THR A 1 74 ? 1.494 14.5 -0.504 1 93.56 74 THR A CA 1
ATOM 555 C C . THR A 1 74 ? 2.693 15.078 -1.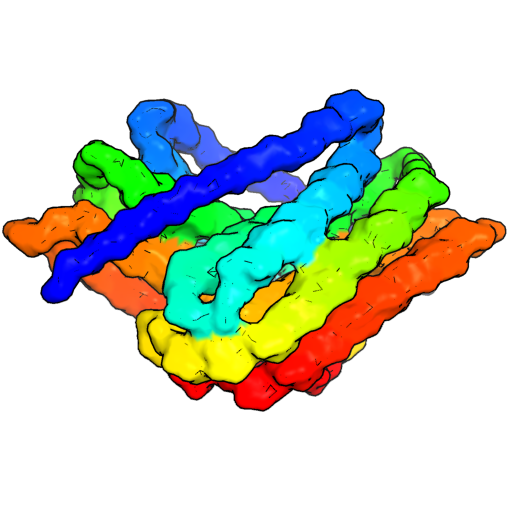247 1 93.56 74 THR A C 1
ATOM 557 O O . THR A 1 74 ? 3.189 16.156 -0.896 1 93.56 74 THR A O 1
ATOM 560 N N . LYS A 1 75 ? 3.062 14.414 -2.289 1 89.62 75 LYS A N 1
ATOM 561 C CA . LYS A 1 75 ? 4.195 14.875 -3.088 1 89.62 75 LYS A CA 1
ATOM 562 C C . LYS A 1 75 ? 3.908 16.219 -3.73 1 89.62 75 LYS A C 1
ATOM 564 O O . LYS A 1 75 ? 4.758 17.125 -3.723 1 89.62 75 LYS A O 1
ATOM 569 N N . ASP A 1 76 ? 2.727 16.375 -4.277 1 93 76 ASP A N 1
ATOM 570 C CA . ASP A 1 76 ? 2.367 17.625 -4.961 1 93 76 ASP A CA 1
ATOM 571 C C . ASP A 1 76 ? 2.258 18.781 -3.977 1 93 76 ASP A C 1
ATOM 573 O O . ASP A 1 76 ? 2.627 19.906 -4.297 1 93 76 ASP A O 1
ATOM 577 N N . ILE A 1 77 ? 1.751 18.516 -2.771 1 94.88 77 ILE A N 1
ATOM 578 C CA . ILE A 1 77 ? 1.688 19.547 -1.749 1 94.88 77 ILE A CA 1
ATOM 579 C C . ILE A 1 77 ? 3.102 20 -1.382 1 94.88 77 ILE A C 1
ATOM 581 O O . ILE A 1 77 ? 3.375 21.203 -1.296 1 94.88 77 ILE A O 1
ATOM 585 N N . GLN A 1 78 ? 3.986 19.078 -1.196 1 89.31 78 GLN A N 1
ATOM 586 C CA . GLN A 1 78 ? 5.352 19.391 -0.776 1 89.31 78 GLN A CA 1
ATOM 587 C C . GLN A 1 78 ? 6.109 20.141 -1.868 1 89.31 78 GLN A C 1
ATOM 589 O O . GLN A 1 78 ? 6.973 20.969 -1.575 1 89.31 78 GLN A O 1
ATOM 594 N N . SER A 1 79 ? 5.777 19.875 -3.082 1 90.75 79 SER A N 1
ATOM 595 C CA . SER A 1 79 ? 6.578 20.406 -4.18 1 90.75 79 SER A CA 1
ATOM 596 C C . SER A 1 79 ? 5.988 21.703 -4.711 1 90.75 79 SER A C 1
ATOM 598 O O . SER A 1 79 ? 6.656 22.453 -5.434 1 90.75 79 SER A O 1
ATOM 600 N N . THR A 1 80 ? 4.711 21.969 -4.387 1 93.06 80 THR A N 1
ATOM 601 C CA . THR A 1 80 ? 4.07 23.125 -4.988 1 93.06 80 THR A CA 1
ATOM 602 C C . THR A 1 80 ? 4.676 24.422 -4.453 1 93.06 80 THR A C 1
ATOM 604 O O . THR A 1 80 ? 5.031 24.5 -3.275 1 93.06 80 THR A O 1
ATOM 607 N N . THR A 1 81 ? 4.824 25.375 -5.348 1 91.31 81 THR A N 1
ATOM 608 C CA . THR A 1 81 ? 5.359 26.672 -4.973 1 91.31 81 THR A CA 1
ATOM 609 C C . THR A 1 81 ? 4.242 27.719 -4.906 1 91.31 81 THR A C 1
ATOM 611 O O . THR A 1 81 ? 4.484 28.875 -4.543 1 91.31 81 THR A O 1
ATOM 614 N N . THR A 1 82 ? 3.041 27.328 -5.184 1 89 82 THR A N 1
ATOM 615 C CA . THR A 1 82 ? 1.895 28.234 -5.129 1 89 82 THR A CA 1
ATOM 616 C C . THR A 1 82 ? 1.057 27.969 -3.883 1 89 82 THR A C 1
ATOM 618 O O . THR A 1 82 ? 1.14 26.891 -3.289 1 89 82 THR A O 1
ATOM 621 N N . ASP A 1 83 ? 0.326 28.984 -3.582 1 88.69 83 ASP A N 1
ATOM 622 C CA . ASP A 1 83 ? -0.528 28.828 -2.408 1 88.69 83 ASP A CA 1
ATOM 623 C C . ASP A 1 83 ? -1.606 27.766 -2.646 1 88.69 83 ASP A C 1
ATOM 625 O O . ASP A 1 83 ? -2.178 27.703 -3.736 1 88.69 83 ASP A O 1
ATOM 629 N N . LEU A 1 84 ? -1.875 27.016 -1.576 1 92.44 84 LEU A N 1
ATOM 630 C CA . LEU A 1 84 ? -2.975 26.062 -1.622 1 92.44 84 LEU A CA 1
ATOM 631 C C . LEU A 1 84 ? -4.32 26.781 -1.606 1 92.44 84 LEU A C 1
ATOM 633 O O . LEU A 1 84 ? -4.449 27.859 -1.021 1 92.44 84 LEU A O 1
ATOM 637 N N . LYS A 1 85 ? -5.23 26.188 -2.27 1 93.19 85 LYS A N 1
ATOM 638 C CA . LYS A 1 85 ? -6.621 26.547 -2.014 1 93.19 85 LYS A CA 1
ATOM 639 C C . LYS A 1 85 ? -7.121 25.938 -0.711 1 93.19 85 LYS A C 1
ATOM 641 O O . LYS A 1 85 ? -8.039 25.109 -0.721 1 93.19 85 LYS A O 1
ATOM 646 N N . ASP A 1 86 ? -6.551 26.391 0.396 1 93.12 86 ASP A N 1
ATOM 647 C CA . ASP A 1 86 ? -6.617 25.719 1.693 1 93.12 86 ASP A CA 1
ATOM 648 C C . ASP A 1 86 ? -8.062 25.609 2.18 1 93.12 86 ASP A C 1
ATOM 650 O O . ASP A 1 86 ? -8.484 24.547 2.645 1 93.12 86 ASP A O 1
ATOM 654 N N . THR A 1 87 ? -8.859 26.719 1.989 1 93.94 87 THR A N 1
ATOM 655 C CA . THR A 1 87 ? -10.25 26.672 2.441 1 93.94 87 THR A CA 1
ATOM 656 C C . THR A 1 87 ? -11.031 25.609 1.672 1 93.94 87 THR A C 1
ATOM 658 O O . THR A 1 87 ? -11.797 24.844 2.264 1 93.94 87 THR A O 1
ATOM 661 N N . THR A 1 88 ? -10.844 25.562 0.369 1 95.25 88 THR A N 1
ATOM 662 C CA . THR A 1 88 ? -11.508 24.578 -0.483 1 95.25 88 THR A CA 1
ATOM 663 C C . THR A 1 88 ? -11.086 23.172 -0.115 1 95.25 88 THR A C 1
ATOM 665 O O . THR A 1 88 ? -11.93 22.281 0.023 1 95.25 88 THR A O 1
ATOM 668 N N . ILE A 1 89 ? -9.844 22.984 0.124 1 96.31 89 ILE A N 1
ATOM 669 C CA . ILE A 1 89 ? -9.297 21.672 0.455 1 96.31 89 ILE A CA 1
ATOM 670 C C . ILE A 1 89 ? -9.852 21.203 1.796 1 96.31 89 ILE A C 1
ATOM 672 O O . ILE A 1 89 ? -10.336 20.078 1.915 1 96.31 89 ILE A O 1
ATOM 676 N N . ILE A 1 90 ? -9.82 22.062 2.754 1 96.31 90 ILE A N 1
ATOM 677 C CA . ILE A 1 90 ? -10.312 21.734 4.082 1 96.31 90 ILE A CA 1
ATOM 678 C C . ILE A 1 90 ? -11.797 21.375 4.004 1 96.31 90 ILE A C 1
ATOM 680 O O . ILE A 1 90 ? -12.242 20.391 4.605 1 96.31 90 ILE A O 1
ATOM 684 N N . SER A 1 91 ? -12.531 22.109 3.234 1 97 91 SER A N 1
ATOM 685 C CA . SER A 1 91 ? -13.953 21.844 3.059 1 97 91 SER A CA 1
ATOM 686 C C . SER A 1 91 ? -14.195 20.484 2.412 1 97 91 SER A C 1
ATOM 688 O O . SER A 1 91 ? -15.07 19.734 2.842 1 97 91 SER A O 1
ATOM 690 N N . MET A 1 92 ? -13.477 20.172 1.41 1 96.94 92 MET A N 1
ATOM 691 C CA . MET A 1 92 ? -13.609 18.891 0.714 1 96.94 92 MET A CA 1
ATOM 692 C C . MET A 1 92 ? -13.297 17.734 1.647 1 96.94 92 MET A C 1
ATOM 694 O O . MET A 1 92 ? -14.016 16.719 1.652 1 96.94 92 MET A O 1
ATOM 698 N N . LEU A 1 93 ? -12.266 17.891 2.395 1 97.75 93 LEU A N 1
ATOM 699 C CA . LEU A 1 93 ? -11.898 16.828 3.326 1 97.75 93 LEU A CA 1
ATOM 700 C C . LEU A 1 93 ? -12.938 16.688 4.434 1 97.75 93 LEU A C 1
ATOM 702 O O . LEU A 1 93 ? -13.242 15.578 4.863 1 97.75 93 LEU A O 1
ATOM 706 N N . THR A 1 94 ? -13.422 17.812 4.887 1 98 94 THR A N 1
ATOM 707 C CA . THR A 1 94 ? -14.484 17.781 5.883 1 98 94 THR A CA 1
ATOM 708 C C . THR A 1 94 ? -15.695 17.031 5.352 1 98 94 THR A C 1
ATOM 710 O O . THR A 1 94 ? -16.297 16.219 6.066 1 98 94 THR A O 1
ATOM 713 N N . LYS A 1 95 ? -16.047 17.156 4.082 1 97.31 95 LYS A N 1
ATOM 714 C CA . LYS A 1 95 ? -17.203 16.516 3.459 1 97.31 95 LYS A CA 1
ATOM 715 C C . LYS A 1 95 ? -16.953 15.031 3.246 1 97.31 95 LYS A C 1
ATOM 717 O O . LYS A 1 95 ? -17.891 14.234 3.236 1 97.31 95 LYS A O 1
ATOM 722 N N . ALA A 1 96 ? -15.742 14.664 3.15 1 98 96 ALA A N 1
ATOM 723 C CA . ALA A 1 96 ? -15.398 13.273 2.898 1 98 96 ALA A CA 1
ATOM 724 C C . ALA A 1 96 ? -15.375 12.469 4.195 1 98 96 ALA A C 1
ATOM 726 O O . ALA A 1 96 ? -15.383 11.234 4.172 1 98 96 ALA A O 1
ATOM 727 N N . TYR A 1 97 ? -15.297 13.117 5.316 1 98.38 97 TYR A N 1
ATOM 728 C CA . TYR A 1 97 ? -15.047 12.469 6.598 1 98.38 97 TYR A CA 1
ATOM 729 C C . TYR A 1 97 ? -16.141 11.453 6.922 1 98.38 97 TYR A C 1
ATOM 731 O O . TYR A 1 97 ? -15.852 10.352 7.402 1 98.38 97 TYR A O 1
ATOM 739 N N . PRO A 1 98 ? -17.469 11.703 6.672 1 98.62 98 PRO A N 1
ATOM 740 C CA . PRO A 1 98 ? -18.484 10.703 6.973 1 98.62 98 PRO A CA 1
ATOM 741 C C . PRO A 1 98 ? -18.281 9.398 6.207 1 98.62 98 PRO A C 1
ATOM 743 O O . PRO A 1 98 ? -18.578 8.32 6.727 1 98.62 98 PRO A O 1
ATOM 746 N N . ASP A 1 99 ? -17.781 9.508 5.004 1 98.25 99 ASP A N 1
ATOM 747 C CA . ASP A 1 99 ? -17.469 8.305 4.242 1 98.25 99 ASP A CA 1
ATOM 748 C C . ASP A 1 99 ? -16.375 7.484 4.918 1 98.25 99 ASP A C 1
ATOM 750 O O . ASP A 1 99 ? -16.422 6.254 4.914 1 98.25 99 ASP A O 1
ATOM 754 N N . LEU A 1 100 ? -15.344 8.18 5.457 1 98.31 100 LEU A N 1
ATOM 755 C CA . LEU A 1 100 ? -14.312 7.477 6.207 1 98.31 100 LEU A CA 1
ATOM 756 C C . LEU A 1 100 ? -14.906 6.777 7.426 1 98.31 100 LEU A C 1
ATOM 758 O O . LEU A 1 100 ? -14.578 5.617 7.699 1 98.31 100 LEU A O 1
ATOM 762 N N . VAL A 1 101 ? -15.766 7.457 8.133 1 98.5 101 VAL A N 1
ATOM 763 C CA . VAL A 1 101 ? -16.406 6.887 9.312 1 98.5 101 VAL A CA 1
ATOM 764 C C . VAL A 1 101 ? -17.172 5.625 8.922 1 98.5 101 VAL A C 1
ATOM 766 O O . VAL A 1 101 ? -17 4.57 9.539 1 98.5 101 VAL A O 1
ATOM 769 N N . ALA A 1 102 ? -17.922 5.695 7.875 1 98.38 102 ALA A N 1
ATOM 770 C CA . ALA A 1 102 ? -18.719 4.559 7.426 1 98.38 102 ALA A CA 1
ATOM 771 C C . ALA A 1 102 ? -17.828 3.385 7.031 1 98.38 102 ALA A C 1
ATOM 773 O O . ALA A 1 102 ? -18.125 2.236 7.379 1 98.38 102 ALA A O 1
ATOM 774 N N . ALA A 1 103 ? -16.828 3.658 6.293 1 97.62 103 ALA A N 1
ATOM 775 C CA . ALA A 1 103 ? -15.922 2.607 5.844 1 97.62 103 ALA A CA 1
ATOM 776 C C . ALA A 1 103 ? -15.258 1.909 7.027 1 97.62 103 ALA A C 1
ATOM 778 O O . ALA A 1 103 ? -15.211 0.678 7.086 1 97.62 103 ALA A O 1
ATOM 779 N N . THR A 1 104 ? -14.766 2.713 7.973 1 97.88 104 THR A N 1
ATOM 780 C CA . THR A 1 104 ? -14.031 2.139 9.094 1 97.88 104 THR A CA 1
ATOM 781 C C . THR A 1 104 ? -14.984 1.399 10.039 1 97.88 104 THR A C 1
ATOM 783 O O . THR A 1 104 ? -14.625 0.363 10.602 1 97.88 104 THR A O 1
ATOM 786 N N . ASP A 1 105 ? -16.188 1.872 10.219 1 98.31 105 ASP A N 1
ATOM 787 C CA . ASP A 1 105 ? -17.188 1.138 10.984 1 98.31 105 ASP A CA 1
ATOM 788 C C . ASP A 1 105 ? -17.469 -0.225 10.359 1 98.31 105 ASP A C 1
ATOM 790 O O . ASP A 1 105 ? -17.578 -1.229 11.062 1 98.31 105 ASP A O 1
ATOM 794 N N . LYS A 1 106 ? -17.594 -0.204 9.039 1 97.75 106 LYS A N 1
ATOM 795 C CA . LYS A 1 106 ? -17.875 -1.452 8.336 1 97.75 106 LYS A CA 1
ATOM 796 C C . LYS A 1 106 ? -16.719 -2.441 8.508 1 97.75 106 LYS A C 1
ATOM 798 O O . LYS A 1 106 ? -16.953 -3.635 8.719 1 97.75 106 LYS A O 1
ATOM 803 N N . LEU A 1 107 ? -15.5 -2.012 8.43 1 96.38 107 LEU A N 1
ATOM 804 C CA . LEU A 1 107 ? -14.344 -2.883 8.602 1 96.38 107 LEU A CA 1
ATOM 805 C C . LEU A 1 107 ? -14.352 -3.516 9.992 1 96.38 107 LEU A C 1
ATOM 807 O O . LEU A 1 107 ? -14.016 -4.695 10.141 1 96.38 107 LEU A O 1
ATOM 811 N N . VAL A 1 108 ? -14.68 -2.686 10.977 1 97.44 108 VAL A N 1
ATOM 812 C CA . VAL A 1 108 ? -14.75 -3.221 12.336 1 97.44 108 VAL A CA 1
ATOM 813 C C . VAL A 1 108 ? -15.883 -4.238 12.43 1 97.44 108 VAL A C 1
ATOM 815 O O . VAL A 1 108 ? -15.719 -5.309 13.023 1 97.44 108 VAL A O 1
ATOM 818 N N . ALA A 1 109 ? -16.969 -3.943 11.812 1 97.69 109 ALA A N 1
ATOM 819 C CA . ALA A 1 109 ? -18.156 -4.793 11.906 1 97.69 109 ALA A CA 1
ATOM 820 C C . ALA A 1 109 ? -17.906 -6.152 11.258 1 97.69 109 ALA A C 1
ATOM 822 O O . ALA A 1 109 ? -18.422 -7.172 11.719 1 97.69 109 ALA A O 1
ATOM 823 N N . ILE A 1 110 ? -17.125 -6.242 10.25 1 95.31 110 ILE A N 1
ATOM 824 C CA . ILE A 1 110 ? -16.984 -7.496 9.516 1 95.31 110 ILE A CA 1
ATOM 825 C C . ILE A 1 110 ? -15.766 -8.258 10.008 1 95.31 110 ILE A C 1
ATOM 827 O O . ILE A 1 110 ? -15.469 -9.352 9.531 1 95.31 110 ILE A O 1
ATOM 831 N N . LYS A 1 111 ? -15.031 -7.758 10.914 1 94.38 111 LYS A N 1
ATOM 832 C CA . LYS A 1 111 ? -13.789 -8.336 11.414 1 94.38 111 LYS A CA 1
ATOM 833 C C . LYS A 1 111 ? -13.992 -9.789 11.852 1 94.38 111 LYS A C 1
ATOM 835 O O . LYS A 1 111 ? -13.195 -10.656 11.508 1 94.38 111 LYS A O 1
ATOM 840 N N . PRO A 1 112 ? -15.07 -10.18 12.555 1 95.31 112 PRO A N 1
ATOM 841 C CA . PRO A 1 112 ? -15.234 -11.586 12.93 1 95.31 112 PRO A CA 1
ATOM 842 C C . PRO A 1 112 ? -15.32 -12.516 11.719 1 95.31 112 PRO A C 1
ATOM 844 O O . PRO A 1 112 ? -14.789 -13.625 11.742 1 95.31 112 PRO A O 1
ATOM 847 N N . ASN A 1 113 ? -15.938 -12.031 10.656 1 94 113 ASN A N 1
ATOM 848 C CA . ASN A 1 113 ? -16 -12.836 9.438 1 94 113 ASN A CA 1
ATOM 849 C C . ASN A 1 113 ? -14.633 -12.945 8.773 1 94 113 ASN A C 1
ATOM 851 O O . ASN A 1 113 ? -14.258 -14.023 8.289 1 94 113 ASN A O 1
ATOM 855 N N . LEU A 1 114 ? -13.898 -11.867 8.797 1 91.62 114 LEU A N 1
ATOM 856 C CA . LEU A 1 114 ? -12.57 -11.852 8.195 1 91.62 114 LEU A CA 1
ATOM 857 C C . LEU A 1 114 ? -11.633 -12.805 8.93 1 91.62 114 LEU A C 1
ATOM 859 O O . LEU A 1 114 ? -10.773 -13.43 8.312 1 91.62 114 LEU A O 1
ATOM 863 N N . LYS A 1 115 ? -11.781 -12.93 10.211 1 90.94 115 LYS A N 1
ATOM 864 C CA . LYS A 1 115 ? -10.914 -13.781 11.023 1 90.94 115 LYS A CA 1
ATOM 865 C C . LYS A 1 115 ? -11.156 -15.258 10.719 1 90.94 115 LYS A C 1
ATOM 867 O O . LYS A 1 115 ? -10.258 -16.094 10.883 1 90.94 115 LYS A O 1
ATOM 872 N N . LYS A 1 116 ? -12.312 -15.57 10.227 1 89.06 116 LYS A N 1
ATOM 873 C CA . LYS A 1 116 ? -12.688 -16.953 9.938 1 89.06 116 LYS A CA 1
ATOM 874 C C . LYS A 1 116 ? -12.297 -17.344 8.516 1 89.06 116 LYS A C 1
ATOM 876 O O . LYS A 1 116 ? -12.18 -18.531 8.203 1 89.06 116 LYS A O 1
ATOM 881 N N . PHE A 1 117 ? -12.086 -16.281 7.801 1 82.56 117 PHE A N 1
ATOM 882 C CA . PHE A 1 117 ? -11.852 -16.531 6.383 1 82.56 117 PHE A CA 1
ATOM 883 C C . PHE A 1 117 ? -10.352 -16.625 6.094 1 82.56 117 PHE A C 1
ATOM 885 O O . PHE A 1 117 ? -9.602 -15.695 6.352 1 82.56 117 PHE A O 1
ATOM 892 N N . GLU A 1 118 ? -9.898 -17.781 5.598 1 77.75 118 GLU A N 1
ATOM 893 C CA . GLU A 1 118 ? -8.492 -18 5.277 1 77.75 118 GLU A CA 1
ATOM 894 C C . GLU A 1 118 ? -8.203 -17.688 3.812 1 77.75 118 GLU A C 1
ATOM 896 O O . GLU A 1 118 ? -8.992 -18.031 2.932 1 77.75 118 GLU A O 1
ATOM 901 N N . VAL A 1 119 ? -7.277 -16.781 3.584 1 68.19 119 VAL A N 1
ATOM 902 C CA . VAL A 1 119 ? -6.738 -16.5 2.256 1 68.19 119 VAL A CA 1
ATOM 903 C C . VAL A 1 119 ? -5.305 -17.031 2.16 1 68.19 119 VAL A C 1
ATOM 905 O O . VAL A 1 119 ? -4.418 -16.547 2.865 1 68.19 119 VAL A O 1
ATOM 908 N N . GLU A 1 120 ? -5.027 -17.875 1.226 1 62.81 120 GLU A N 1
ATOM 909 C CA . GLU A 1 120 ? -3.705 -18.438 0.982 1 62.81 120 GLU A CA 1
ATOM 910 C C . GLU A 1 120 ? -2.973 -18.719 2.293 1 62.81 120 GLU A C 1
ATOM 912 O O . GLU A 1 120 ? -1.822 -18.312 2.465 1 62.81 120 GLU A O 1
ATOM 917 N N . MET A 1 121 ? -3.586 -19.188 3.174 1 56.78 121 MET A N 1
ATOM 918 C CA . MET A 1 121 ? -3.031 -19.672 4.43 1 56.78 121 MET A CA 1
ATOM 919 C C . MET A 1 121 ? -2.949 -18.562 5.465 1 56.78 121 MET A C 1
ATOM 921 O O . MET A 1 121 ? -2.291 -18.703 6.496 1 56.78 121 MET A O 1
ATOM 925 N N . LYS A 1 122 ? -3.438 -17.484 5.02 1 68.62 122 LYS A N 1
ATOM 926 C CA . LYS A 1 122 ? -3.5 -16.406 6.008 1 68.62 122 LYS A CA 1
ATOM 927 C C . LYS A 1 122 ? -4.934 -15.914 6.191 1 68.62 122 LYS A C 1
ATOM 929 O O . LYS A 1 122 ? -5.801 -16.188 5.359 1 68.62 122 LYS A O 1
ATOM 934 N N . ASN A 1 123 ? -5.145 -15.328 7.391 1 76.81 123 ASN A N 1
ATOM 935 C CA . ASN A 1 123 ? -6.465 -14.766 7.652 1 76.81 123 ASN A CA 1
ATOM 936 C C . ASN A 1 123 ? -6.66 -13.438 6.926 1 76.81 123 ASN A C 1
ATOM 938 O O . ASN A 1 123 ? -5.738 -12.625 6.848 1 76.81 123 ASN A O 1
ATOM 942 N N . ALA A 1 124 ? -7.824 -13.359 6.34 1 87.31 124 ALA A N 1
ATOM 943 C CA . ALA A 1 124 ? -8.188 -12.148 5.605 1 87.31 124 ALA A CA 1
ATOM 944 C C . ALA A 1 124 ? -8.125 -10.922 6.504 1 87.31 124 ALA A C 1
ATOM 946 O O . ALA A 1 124 ? -7.926 -9.805 6.023 1 87.31 124 ALA A O 1
ATOM 947 N N . ALA A 1 125 ? -8.219 -11.172 7.816 1 90.94 125 ALA A N 1
ATOM 948 C CA . ALA A 1 125 ? -8.117 -10.047 8.742 1 90.94 125 ALA A CA 1
ATOM 949 C C . ALA A 1 125 ? -6.711 -9.453 8.727 1 90.94 125 ALA A C 1
ATOM 951 O O . ALA A 1 125 ? -6.543 -8.242 8.906 1 90.94 125 ALA A O 1
ATOM 952 N N . SER A 1 126 ? -5.781 -10.305 8.484 1 88.94 126 SER A N 1
ATOM 953 C CA . SER A 1 126 ? -4.406 -9.82 8.406 1 88.94 126 SER A CA 1
ATOM 954 C C . SER A 1 126 ? -4.203 -8.906 7.207 1 88.94 126 SER A C 1
ATOM 956 O O . SER A 1 126 ? -3.479 -7.918 7.289 1 88.94 126 SER A O 1
ATOM 958 N N . LEU A 1 127 ? -4.793 -9.234 6.09 1 88.56 127 LEU A N 1
ATOM 959 C CA . LEU A 1 127 ? -4.754 -8.391 4.902 1 88.56 127 LEU A CA 1
ATOM 960 C C . LEU A 1 127 ? -5.41 -7.039 5.172 1 88.56 127 LEU A C 1
ATOM 962 O O . LEU A 1 127 ? -4.852 -5.992 4.836 1 88.56 127 LEU A O 1
ATOM 966 N N . VAL A 1 128 ? -6.57 -7.105 5.801 1 91.12 128 VAL A N 1
ATOM 967 C CA . VAL A 1 128 ? -7.309 -5.879 6.094 1 91.12 128 VAL A CA 1
ATOM 968 C C . VAL A 1 128 ? -6.527 -5.031 7.09 1 91.12 128 VAL A C 1
ATOM 970 O O . VAL A 1 128 ? -6.469 -3.805 6.965 1 91.12 128 VAL A O 1
ATOM 973 N N . LYS A 1 129 ? -5.938 -5.621 8.078 1 90.69 129 LYS A N 1
ATOM 974 C CA . LYS A 1 129 ? -5.094 -4.883 9.008 1 90.69 129 LYS A CA 1
ATOM 975 C C . LYS A 1 129 ? -3.957 -4.172 8.273 1 90.69 129 LYS A C 1
ATOM 977 O O . LYS A 1 129 ? -3.674 -3.004 8.539 1 90.69 129 LYS A O 1
ATOM 982 N N . SER A 1 130 ? -3.314 -4.898 7.406 1 88.56 130 SER A N 1
ATOM 983 C CA . SER A 1 130 ? -2.246 -4.305 6.605 1 88.56 130 SER A CA 1
ATOM 984 C C . SER A 1 130 ? -2.748 -3.096 5.824 1 88.56 130 SER A C 1
ATOM 986 O O . SER A 1 130 ? -2.047 -2.088 5.711 1 88.56 130 SER A O 1
ATOM 988 N N . ASP A 1 131 ? -3.932 -3.182 5.258 1 91.38 131 ASP A N 1
ATOM 989 C CA . ASP A 1 131 ? -4.551 -2.076 4.535 1 91.38 131 ASP A CA 1
ATOM 990 C C . ASP A 1 131 ? -4.793 -0.883 5.457 1 91.38 131 ASP A C 1
ATOM 992 O O . ASP A 1 131 ? -4.539 0.262 5.078 1 91.38 131 ASP A O 1
ATOM 996 N N . ILE A 1 132 ? -5.25 -1.142 6.637 1 93.75 132 ILE A N 1
ATOM 997 C CA . ILE A 1 132 ? -5.512 -0.077 7.602 1 93.75 132 ILE A CA 1
ATOM 998 C C . ILE A 1 132 ? -4.199 0.597 7.992 1 93.75 132 ILE A C 1
ATOM 1000 O O . ILE A 1 132 ? -4.129 1.825 8.078 1 93.75 132 ILE A O 1
ATOM 1004 N N . ILE A 1 133 ? -3.193 -0.163 8.227 1 89.56 133 ILE A N 1
ATOM 1005 C CA . ILE A 1 133 ? -1.883 0.38 8.57 1 89.56 133 ILE A CA 1
ATOM 1006 C C . ILE A 1 133 ? -1.386 1.277 7.441 1 89.56 133 ILE A C 1
ATOM 1008 O O . ILE A 1 133 ? -0.937 2.4 7.684 1 89.56 133 ILE A O 1
ATOM 1012 N N . ASP A 1 134 ? -1.48 0.781 6.219 1 89.62 134 ASP A N 1
ATOM 1013 C CA . ASP A 1 134 ? -1.042 1.545 5.055 1 89.62 134 ASP A CA 1
ATOM 1014 C C . ASP A 1 134 ? -1.781 2.879 4.965 1 89.62 134 ASP A C 1
ATOM 1016 O O . ASP A 1 134 ? -1.157 3.932 4.816 1 89.62 134 ASP A O 1
ATOM 1020 N N . LEU A 1 135 ? -3.092 2.852 5.121 1 93.5 135 LEU A N 1
ATOM 1021 C CA . LEU A 1 135 ? -3.889 4.07 5.043 1 93.5 135 LEU A CA 1
ATOM 1022 C C . LEU A 1 135 ? -3.557 5.016 6.191 1 93.5 135 LEU A C 1
ATOM 1024 O O . LEU A 1 135 ? -3.562 6.234 6.02 1 93.5 135 LEU A O 1
ATOM 1028 N N . THR A 1 136 ? -3.295 4.461 7.371 1 92.25 136 THR A N 1
ATOM 1029 C CA . THR A 1 136 ? -2.922 5.281 8.523 1 92.25 136 THR A CA 1
ATOM 1030 C C . THR A 1 136 ? -1.646 6.066 8.234 1 92.25 136 THR A C 1
ATOM 1032 O O . THR A 1 136 ? -1.601 7.281 8.438 1 92.25 136 THR A O 1
ATOM 1035 N N . TRP A 1 137 ? -0.67 5.418 7.645 1 88.25 137 TRP A N 1
ATOM 1036 C CA . TRP A 1 137 ? 0.589 6.082 7.324 1 88.25 137 TRP A CA 1
ATOM 1037 C C . TRP A 1 137 ? 0.391 7.125 6.227 1 88.25 137 TRP A C 1
ATOM 1039 O O . TRP A 1 137 ? 0.862 8.258 6.348 1 88.25 137 TRP A O 1
ATOM 1049 N N . LYS A 1 138 ? -0.284 6.73 5.168 1 91.56 138 LYS A N 1
ATOM 1050 C CA . LYS A 1 138 ? -0.479 7.648 4.051 1 91.56 138 LYS A CA 1
ATOM 1051 C C . LYS A 1 138 ? -1.27 8.883 4.48 1 91.56 138 LYS A C 1
ATOM 1053 O O . LYS A 1 138 ? -0.968 10 4.059 1 91.56 138 LYS A O 1
ATOM 1058 N N . THR A 1 139 ? -2.277 8.609 5.297 1 94.62 139 THR A N 1
ATOM 1059 C CA . THR A 1 139 ? -3.074 9.727 5.789 1 94.62 139 THR A CA 1
ATOM 1060 C C . THR A 1 139 ? -2.23 10.656 6.664 1 94.62 139 THR A C 1
ATOM 1062 O O . THR A 1 139 ? -2.301 11.875 6.535 1 94.62 139 THR A O 1
ATOM 1065 N N . MET A 1 140 ? -1.443 10.148 7.512 1 90.75 140 MET A N 1
ATOM 1066 C CA . MET A 1 140 ? -0.583 10.945 8.383 1 90.75 140 MET A CA 1
ATOM 1067 C C . MET A 1 140 ? 0.36 11.82 7.566 1 90.75 140 MET A C 1
ATOM 1069 O O . MET A 1 140 ? 0.481 13.016 7.828 1 90.75 140 MET A O 1
ATOM 1073 N N . TRP A 1 141 ? 0.989 11.258 6.543 1 88.81 141 TRP A N 1
ATOM 1074 C CA . TRP A 1 141 ? 1.918 12.023 5.723 1 88.81 141 TRP A CA 1
ATOM 1075 C C . TRP A 1 141 ? 1.187 13.117 4.949 1 88.81 141 TRP A C 1
ATOM 1077 O O . TRP A 1 141 ? 1.683 14.234 4.828 1 88.81 141 TRP A O 1
ATOM 1087 N N . PHE A 1 142 ? 0.038 12.734 4.453 1 94.69 142 PHE A N 1
ATOM 1088 C CA . PHE A 1 142 ? -0.777 13.695 3.721 1 94.69 142 PHE A CA 1
ATOM 1089 C C . PHE A 1 142 ? -1.165 14.867 4.613 1 94.69 142 PHE A C 1
ATOM 1091 O O . PHE A 1 142 ? -1.013 16.031 4.227 1 94.69 142 PHE A O 1
ATOM 1098 N N . THR A 1 143 ? -1.588 14.625 5.816 1 95.25 143 THR A N 1
ATOM 1099 C CA . THR A 1 143 ? -2.084 15.68 6.688 1 95.25 143 THR A CA 1
ATOM 1100 C C . THR A 1 143 ? -0.93 16.516 7.238 1 95.25 143 THR A C 1
ATOM 1102 O O . THR A 1 143 ? -1.069 17.719 7.438 1 95.25 143 THR A O 1
ATOM 1105 N N . ILE A 1 144 ? 0.182 15.906 7.48 1 91 144 ILE A N 1
ATOM 1106 C CA . ILE A 1 144 ? 1.362 16.656 7.898 1 91 144 ILE A CA 1
ATOM 1107 C C . ILE A 1 144 ? 1.751 17.656 6.809 1 91 144 ILE A C 1
ATOM 1109 O O . ILE A 1 144 ? 1.98 18.828 7.09 1 91 144 ILE A O 1
ATOM 1113 N N . ALA A 1 145 ? 1.824 17.203 5.578 1 92.75 145 ALA A N 1
ATOM 1114 C CA . ALA A 1 145 ? 2.176 18.078 4.457 1 92.75 145 ALA A CA 1
ATOM 1115 C C . ALA A 1 145 ? 1.179 19.219 4.316 1 92.75 145 ALA A C 1
ATOM 1117 O O . ALA A 1 145 ? 1.572 20.375 4.105 1 92.75 145 ALA A O 1
ATOM 1118 N N . LEU A 1 146 ? -0.132 18.891 4.414 1 95.81 146 LEU A N 1
ATOM 1119 C CA . LEU A 1 146 ? -1.187 19.891 4.297 1 95.81 146 LEU A CA 1
ATOM 1120 C C . LEU A 1 146 ? -1.034 20.969 5.363 1 95.81 146 LEU A C 1
ATOM 1122 O O . LEU A 1 146 ? -0.994 22.156 5.047 1 95.81 146 LEU A O 1
ATOM 1126 N N . VAL A 1 147 ? -0.89 20.531 6.621 1 94.75 147 VAL A N 1
ATOM 1127 C CA . VAL A 1 147 ? -0.802 21.484 7.734 1 94.75 147 VAL A CA 1
ATOM 1128 C C . VAL A 1 147 ? 0.45 22.344 7.586 1 94.75 147 VAL A C 1
ATOM 1130 O O . VAL A 1 147 ? 0.41 23.547 7.82 1 94.75 147 VAL A O 1
ATOM 1133 N N . ALA A 1 148 ? 1.517 21.688 7.137 1 92.19 148 ALA A N 1
ATOM 1134 C CA . ALA A 1 148 ? 2.771 22.422 6.98 1 92.19 148 ALA A CA 1
ATOM 1135 C C . ALA A 1 148 ? 2.646 23.5 5.91 1 92.19 148 ALA A C 1
ATOM 1137 O O . ALA A 1 148 ? 3.279 24.562 6.008 1 92.19 148 ALA A O 1
ATOM 1138 N N . LYS A 1 149 ? 1.822 23.219 4.91 1 94.19 149 LYS A N 1
ATOM 1139 C CA . LYS A 1 149 ? 1.744 24.109 3.75 1 94.19 149 LYS A CA 1
ATOM 1140 C C . LYS A 1 149 ? 0.758 25.25 3.992 1 94.19 149 LYS A C 1
ATOM 1142 O O . LYS A 1 149 ? 0.847 26.297 3.354 1 94.19 149 LYS A O 1
ATOM 1147 N N . VAL A 1 150 ? -0.19 25.062 4.871 1 93.62 150 VAL A N 1
ATOM 1148 C CA . VAL A 1 150 ? -1.155 26.109 5.207 1 93.62 150 VAL A CA 1
ATOM 1149 C C . VAL A 1 150 ? -0.471 27.203 6.02 1 93.62 150 VAL A C 1
ATOM 1151 O O . VAL A 1 150 ? 0.225 26.922 6.996 1 93.62 150 VAL A O 1
ATOM 1154 N N . PRO A 1 151 ? -0.658 28.453 5.684 1 89.25 151 PRO A N 1
ATOM 1155 C CA . PRO A 1 151 ? -0.003 29.562 6.398 1 89.25 151 PRO A CA 1
ATOM 1156 C C . PRO A 1 151 ? -0.46 29.672 7.852 1 89.25 151 PRO A C 1
ATOM 1158 O O . PRO A 1 151 ? -1.631 29.422 8.156 1 89.25 151 PRO A O 1
ATOM 1161 N N . ASP A 1 152 ? 0.451 29.844 8.82 1 84 152 ASP A N 1
ATOM 1162 C CA . ASP A 1 152 ? 0.268 29.812 10.266 1 84 152 ASP A CA 1
ATOM 1163 C C . ASP A 1 152 ? -0.726 30.891 10.719 1 84 152 ASP A C 1
ATOM 1165 O O . ASP A 1 152 ? -1.426 30.703 11.719 1 84 152 ASP A O 1
ATOM 1169 N N . LYS A 1 153 ? -0.735 31.969 10.266 1 70.75 153 LYS A N 1
ATOM 1170 C CA . LYS A 1 153 ? -1.347 33.125 10.891 1 70.75 153 LYS A CA 1
ATOM 1171 C C . LYS A 1 153 ? -2.85 33.188 10.625 1 70.75 153 LYS A C 1
ATOM 1173 O O . LYS A 1 153 ? -3.518 34.156 10.961 1 70.75 153 LYS A O 1
ATOM 1178 N N . ASP A 1 154 ? -3.457 31.969 10.234 1 73.81 154 ASP A N 1
ATOM 1179 C CA . ASP A 1 154 ? -4.859 32.125 9.859 1 73.81 154 ASP A CA 1
ATOM 1180 C C . ASP A 1 154 ? -5.723 31.047 10.484 1 73.81 154 ASP A C 1
ATOM 1182 O O . ASP A 1 154 ? -5.207 30.031 10.969 1 73.81 154 ASP A O 1
ATOM 1186 N N . ASP A 1 155 ? -6.832 31.406 10.781 1 90.31 155 ASP A N 1
ATOM 1187 C CA . ASP A 1 155 ? -7.875 30.469 11.18 1 90.31 155 ASP A CA 1
ATOM 1188 C C . ASP A 1 155 ? -7.84 29.219 10.312 1 90.31 155 ASP A C 1
ATOM 1190 O O . ASP A 1 155 ? -8.273 28.141 10.75 1 90.31 155 ASP A O 1
ATOM 1194 N N . LYS A 1 156 ? -7.168 29.328 9.25 1 91.75 156 LYS A N 1
ATOM 1195 C CA . LYS A 1 156 ? -7.117 28.219 8.32 1 91.75 156 LYS A CA 1
ATOM 1196 C C . LYS A 1 156 ? -6.164 27.125 8.812 1 91.75 156 LYS A C 1
ATOM 1198 O O . LYS A 1 156 ? -6.426 25.938 8.633 1 91.75 156 LYS A O 1
ATOM 1203 N N . LYS A 1 157 ? -5.117 27.547 9.492 1 94.44 157 LYS A N 1
ATOM 1204 C CA . LYS A 1 157 ? -4.176 26.594 10.055 1 94.44 157 LYS A CA 1
ATOM 1205 C C . LYS A 1 157 ? -4.844 25.734 11.133 1 94.44 157 LYS A C 1
ATOM 1207 O O . LYS A 1 157 ? -4.66 24.516 11.164 1 94.44 157 LYS A O 1
ATOM 1212 N N . ASN A 1 158 ? -5.59 26.375 11.953 1 95 158 ASN A N 1
ATOM 1213 C CA . ASN A 1 158 ? -6.316 25.641 12.984 1 95 158 ASN A CA 1
ATOM 1214 C C . ASN A 1 158 ? -7.316 24.672 12.367 1 95 158 ASN A C 1
ATOM 1216 O O . ASN A 1 158 ? -7.473 23.547 12.852 1 95 158 ASN A O 1
ATOM 1220 N N . ALA A 1 159 ? -8 25.125 11.359 1 96.12 159 ALA A N 1
ATOM 1221 C CA . ALA A 1 159 ? -8.961 24.266 10.68 1 96.12 159 ALA A CA 1
ATOM 1222 C C . ALA A 1 159 ? -8.266 23.062 10.055 1 96.12 159 ALA A C 1
ATOM 1224 O O . ALA A 1 159 ? -8.773 21.938 10.133 1 96.12 159 ALA A O 1
ATOM 1225 N N . ALA A 1 160 ? -7.129 23.297 9.438 1 96.56 160 ALA A N 1
ATOM 1226 C CA . ALA A 1 160 ? -6.352 22.203 8.852 1 96.56 160 ALA A CA 1
ATOM 1227 C C . ALA A 1 160 ? -5.906 21.203 9.922 1 96.56 160 ALA A C 1
ATOM 1229 O O . ALA A 1 160 ? -5.992 20 9.719 1 96.56 160 ALA A O 1
ATOM 1230 N N . ARG A 1 161 ? -5.465 21.703 11.031 1 95.69 161 ARG A N 1
ATOM 1231 C CA . ARG A 1 161 ? -5.043 20.844 12.133 1 95.69 161 ARG A CA 1
ATOM 1232 C C . ARG A 1 161 ? -6.215 20.031 12.672 1 95.69 161 ARG A C 1
ATOM 1234 O O . ARG A 1 161 ? -6.055 18.859 13.031 1 95.69 161 ARG A O 1
ATOM 1241 N N . ALA A 1 162 ? -7.324 20.672 12.719 1 96.56 162 ALA A N 1
ATOM 1242 C CA . ALA A 1 162 ? -8.508 19.969 13.234 1 96.56 162 ALA A CA 1
ATOM 1243 C C . ALA A 1 162 ? -8.906 18.812 12.32 1 96.56 162 ALA A C 1
ATOM 1245 O O . ALA A 1 162 ? -9.227 17.719 12.797 1 96.56 162 ALA A O 1
ATOM 1246 N N . VAL A 1 163 ? -8.906 19.047 11.016 1 97.38 163 VAL A N 1
ATOM 1247 C CA . VAL A 1 163 ? -9.219 18 10.055 1 97.38 163 VAL A CA 1
ATOM 1248 C C . VAL A 1 163 ? -8.18 16.891 10.156 1 97.38 163 VAL A C 1
ATOM 1250 O O . VAL A 1 163 ? -8.531 15.703 10.172 1 97.38 163 VAL A O 1
ATOM 1253 N N . ALA A 1 164 ? -6.898 17.234 10.266 1 96.44 164 ALA A N 1
ATOM 1254 C CA . ALA A 1 164 ? -5.82 16.25 10.414 1 96.44 164 ALA A CA 1
ATOM 1255 C C . ALA A 1 164 ? -6.039 15.375 11.641 1 96.44 164 ALA A C 1
ATOM 1257 O O . ALA A 1 164 ? -5.949 14.148 11.562 1 96.44 164 ALA A O 1
ATOM 1258 N N . LYS A 1 165 ? -6.367 15.977 12.703 1 95.5 165 LYS A N 1
ATOM 1259 C CA . LYS A 1 165 ? -6.574 15.25 13.961 1 95.5 165 LYS A CA 1
ATOM 1260 C C . LYS A 1 165 ? -7.738 14.273 13.844 1 95.5 165 LYS A C 1
ATOM 1262 O O . LYS A 1 165 ? -7.648 13.133 14.305 1 95.5 165 LYS A O 1
ATOM 1267 N N . LYS A 1 166 ? -8.82 14.719 13.242 1 97.5 166 LYS A N 1
ATOM 1268 C CA . LYS A 1 166 ? -9.992 13.867 13.078 1 97.5 166 LYS A CA 1
ATOM 1269 C C . LYS A 1 166 ? -9.656 12.609 12.281 1 97.5 166 LYS A C 1
ATOM 1271 O O . LYS A 1 166 ? -9.977 11.492 12.703 1 97.5 166 LYS A O 1
ATOM 1276 N N . TYR A 1 167 ? -9.039 12.812 11.18 1 97.44 167 TYR A N 1
ATOM 1277 C CA . TYR A 1 167 ? -8.719 11.688 10.305 1 97.44 167 TYR A CA 1
ATOM 1278 C C . TYR A 1 167 ? -7.73 10.742 10.969 1 97.44 167 TYR A C 1
ATOM 1280 O O . TYR A 1 167 ? -7.941 9.523 10.984 1 97.44 167 TYR A O 1
ATOM 1288 N N . ASN A 1 168 ? -6.66 11.312 11.531 1 94.69 168 ASN A N 1
ATOM 1289 C CA . ASN A 1 168 ? -5.617 10.492 12.141 1 94.69 168 ASN A CA 1
ATOM 1290 C C . ASN A 1 168 ? -6.145 9.727 13.352 1 94.69 168 ASN A C 1
ATOM 1292 O O . ASN A 1 168 ? -5.824 8.555 13.539 1 94.69 168 ASN A O 1
ATOM 1296 N N . SER A 1 169 ? -6.98 10.367 14.117 1 95.25 169 SER A N 1
ATOM 1297 C CA . SER A 1 169 ? -7.555 9.711 15.281 1 95.25 169 SER A CA 1
ATOM 1298 C C . SER A 1 169 ? -8.477 8.562 14.875 1 95.25 169 SER A C 1
ATOM 1300 O O . SER A 1 169 ? -8.453 7.492 15.492 1 95.25 169 SER A O 1
ATOM 1302 N N . ARG A 1 170 ? -9.281 8.789 13.836 1 97.56 170 ARG A N 1
ATOM 1303 C CA . ARG A 1 170 ? -10.211 7.762 13.367 1 97.56 170 ARG A CA 1
ATOM 1304 C C . ARG A 1 170 ? -9.461 6.527 12.883 1 97.56 170 ARG A C 1
ATOM 1306 O O . ARG A 1 170 ? -9.82 5.398 13.234 1 97.56 170 ARG A O 1
ATOM 1313 N N . LEU A 1 171 ? -8.477 6.727 12.133 1 96.25 171 LEU A N 1
ATOM 1314 C CA . LEU A 1 171 ? -7.727 5.605 11.578 1 96.25 171 LEU A CA 1
ATOM 1315 C C . LEU A 1 171 ? -6.934 4.895 12.672 1 96.25 171 LEU A C 1
ATOM 1317 O O . LEU A 1 171 ? -6.848 3.662 12.68 1 96.25 171 LEU A O 1
ATOM 1321 N N . SER A 1 172 ? -6.352 5.676 13.617 1 92.56 172 SER A N 1
ATOM 1322 C CA . SER A 1 172 ? -5.66 5.074 14.75 1 92.56 172 SER A CA 1
ATOM 1323 C C . SER A 1 172 ? -6.602 4.211 15.578 1 92.56 172 SER A C 1
ATOM 1325 O O . SER A 1 172 ? -6.25 3.1 15.977 1 92.56 172 SER A O 1
ATOM 1327 N N . ALA A 1 173 ? -7.785 4.703 15.805 1 95.31 173 ALA A N 1
ATOM 1328 C CA . ALA A 1 173 ? -8.773 3.951 16.578 1 95.31 173 ALA A CA 1
ATOM 1329 C C . ALA A 1 173 ? -9.188 2.68 15.844 1 95.31 173 ALA A C 1
ATOM 1331 O O . ALA A 1 173 ? -9.414 1.64 16.469 1 95.31 173 ALA A O 1
ATOM 1332 N N . THR A 1 174 ? -9.375 2.789 14.531 1 96.81 174 THR A N 1
ATOM 1333 C CA . THR A 1 174 ? -9.719 1.615 13.742 1 96.81 174 THR A CA 1
ATOM 1334 C C . THR A 1 174 ? -8.617 0.565 13.812 1 96.81 174 THR A C 1
ATOM 1336 O O . THR A 1 174 ? -8.891 -0.625 13.977 1 96.81 174 THR A O 1
ATOM 1339 N N . LEU A 1 175 ? -7.402 1.03 13.68 1 93.94 175 LEU A N 1
ATOM 1340 C CA . LEU A 1 175 ? -6.266 0.121 13.773 1 93.94 175 LEU A CA 1
ATOM 1341 C C . LEU A 1 175 ? -6.234 -0.57 15.133 1 93.94 175 LEU A C 1
ATOM 1343 O O . LEU A 1 175 ? -5.945 -1.766 15.219 1 93.94 175 LEU A O 1
ATOM 1347 N N . GLU A 1 176 ? -6.559 0.127 16.172 1 93.5 176 GLU A N 1
ATOM 1348 C CA . GLU A 1 176 ? -6.609 -0.452 17.516 1 93.5 176 GLU A CA 1
ATOM 1349 C C . GLU A 1 176 ? -7.641 -1.573 17.594 1 93.5 176 GLU A C 1
ATOM 1351 O O . GLU A 1 176 ? -7.43 -2.574 18.281 1 93.5 176 GLU A O 1
ATOM 1356 N N . GLN A 1 177 ? -8.766 -1.424 16.891 1 95.12 177 GLN A N 1
ATOM 1357 C CA . GLN A 1 177 ? -9.789 -2.461 16.844 1 95.12 177 GLN A CA 1
ATOM 1358 C C . GLN A 1 177 ? -9.25 -3.742 16.203 1 95.12 177 GLN A C 1
ATOM 1360 O O . GLN A 1 177 ? -9.812 -4.82 16.406 1 95.12 177 GLN A O 1
ATOM 1365 N N . TYR A 1 178 ? -8.188 -3.627 15.461 1 93.38 178 TYR A N 1
ATOM 1366 C CA . TYR A 1 178 ? -7.605 -4.789 14.797 1 93.38 178 TYR A CA 1
ATOM 1367 C C . TYR A 1 178 ? -6.348 -5.254 15.523 1 93.38 178 TYR A C 1
ATOM 1369 O O . TYR A 1 178 ? -5.602 -6.09 15.016 1 93.38 178 TYR A O 1
ATOM 1377 N N . SER A 1 179 ? -6.078 -4.781 16.719 1 90.19 179 SER A N 1
ATOM 1378 C CA . SER A 1 179 ? -4.84 -5.07 17.438 1 90.19 179 SER A CA 1
ATOM 1379 C C . SER A 1 179 ? -4.727 -6.559 17.75 1 90.19 179 SER A C 1
ATOM 1381 O O . SER A 1 179 ? -3.619 -7.082 17.906 1 90.19 179 SER A O 1
ATOM 1383 N N . ASP A 1 180 ? -5.809 -7.277 17.766 1 90 180 ASP A N 1
ATOM 1384 C CA . ASP A 1 180 ? -5.809 -8.688 18.141 1 90 180 ASP A CA 1
ATOM 1385 C C . ASP A 1 180 ? -5.586 -9.57 16.906 1 90 180 ASP A C 1
ATOM 1387 O O . ASP A 1 180 ? -5.527 -10.797 17.016 1 90 180 ASP A O 1
ATOM 1391 N N . VAL A 1 181 ? -5.531 -8.93 15.758 1 89.88 181 VAL A N 1
ATOM 1392 C CA . VAL A 1 181 ? -5.266 -9.664 14.523 1 89.88 181 VAL A CA 1
ATOM 1393 C C . VAL A 1 181 ? -3.758 -9.812 14.32 1 89.88 181 VAL A C 1
ATOM 1395 O O . VAL A 1 181 ? -3.008 -8.844 14.461 1 89.88 181 VAL A O 1
ATOM 1398 N N . LYS A 1 182 ? -3.371 -11.07 13.953 1 81.06 182 LYS A N 1
ATOM 1399 C CA . LYS A 1 182 ? -1.949 -11.32 13.727 1 81.06 182 LYS A CA 1
ATOM 1400 C C . LYS A 1 182 ? -1.498 -10.742 12.391 1 81.06 182 LYS A C 1
ATOM 1402 O O . LYS A 1 182 ? -2.287 -10.656 11.445 1 81.06 182 LYS A O 1
ATOM 1407 N N . GLU A 1 183 ? -0.267 -10.367 12.375 1 75 183 GLU A N 1
ATOM 1408 C CA . GLU A 1 183 ? 0.304 -9.875 11.125 1 75 183 GLU A CA 1
ATOM 1409 C C . GLU A 1 183 ? 0.628 -11.023 10.18 1 75 183 GLU A C 1
ATOM 1411 O O . GLU A 1 183 ? 0.478 -12.195 10.531 1 75 183 GLU A O 1
ATOM 1416 N N . TYR A 1 184 ? 0.952 -10.547 8.977 1 66.31 184 TYR A N 1
ATOM 1417 C CA . TYR A 1 184 ? 1.232 -11.523 7.93 1 66.31 184 TYR A CA 1
ATOM 1418 C C . TYR A 1 184 ? 2.133 -12.633 8.445 1 66.31 184 TYR A C 1
ATOM 1420 O O . TYR A 1 184 ? 1.873 -13.82 8.203 1 66.31 184 TYR A O 1
ATOM 1428 N N . SER A 1 185 ? 3.211 -12.273 9.078 1 56.47 185 SER A N 1
ATOM 1429 C CA . SER A 1 185 ? 4.219 -13.266 9.453 1 56.47 185 SER A CA 1
ATOM 1430 C C . SER A 1 185 ? 3.697 -14.195 10.539 1 56.47 185 SER A C 1
ATOM 1432 O O . SER A 1 185 ? 4.199 -15.312 10.695 1 56.47 185 SER A O 1
ATOM 1434 N N . ASP A 1 186 ? 2.842 -13.695 11.164 1 53.25 186 ASP A N 1
ATOM 1435 C CA . ASP A 1 186 ? 2.406 -14.469 12.328 1 53.25 186 ASP A CA 1
ATOM 1436 C C . ASP A 1 186 ? 1.118 -15.234 12.023 1 53.25 186 ASP A C 1
ATOM 1438 O O . ASP A 1 186 ? 0.648 -16.016 12.852 1 53.25 186 ASP A O 1
ATOM 1442 N N . ALA A 1 187 ? 0.642 -14.984 10.812 1 41.12 187 ALA A N 1
ATOM 1443 C CA . ALA A 1 187 ? -0.659 -15.586 10.531 1 41.12 187 ALA A CA 1
ATOM 1444 C C . ALA A 1 187 ? -0.499 -16.969 9.906 1 41.12 187 ALA A C 1
ATOM 1446 O O . ALA A 1 187 ? 0.504 -17.25 9.25 1 41.12 187 ALA A O 1
ATOM 1447 N N . MET B 1 1 ? 16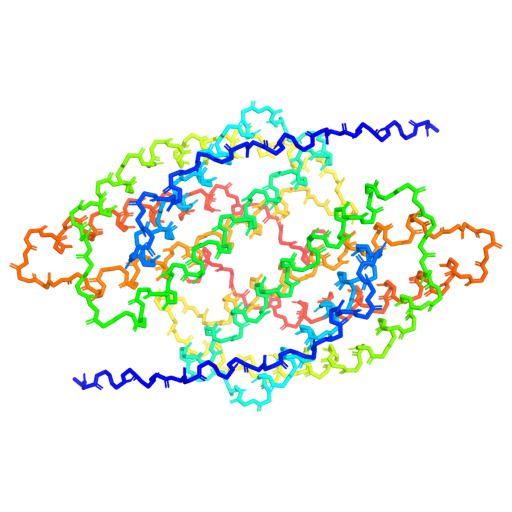 26.109 13.945 1 23.8 1 MET B N 1
ATOM 1448 C CA . MET B 1 1 ? 16.891 25.391 13.039 1 23.8 1 MET B CA 1
ATOM 1449 C C . MET B 1 1 ? 16.281 25.312 11.641 1 23.8 1 MET B C 1
ATOM 1451 O O . MET B 1 1 ? 15.055 25.297 11.492 1 23.8 1 MET B O 1
ATOM 1455 N N . LYS B 1 2 ? 16.922 25.922 10.602 1 25.59 2 LYS B N 1
ATOM 1456 C CA . LYS B 1 2 ? 16.578 26.047 9.188 1 25.59 2 LYS B CA 1
ATOM 1457 C C . LYS B 1 2 ? 16.281 24.688 8.562 1 25.59 2 LYS B C 1
ATOM 1459 O O . LYS B 1 2 ? 17.125 23.797 8.578 1 25.59 2 LYS B O 1
ATOM 1464 N N . PHE B 1 3 ? 15.133 24.203 8.758 1 26.19 3 PHE B N 1
ATOM 1465 C CA . PHE B 1 3 ? 14.648 22.969 8.156 1 26.19 3 PHE B CA 1
ATOM 1466 C C . PHE B 1 3 ? 15 22.922 6.668 1 26.19 3 PHE B C 1
ATOM 1468 O O . PHE B 1 3 ? 14.422 23.656 5.867 1 26.19 3 PHE B O 1
ATOM 1475 N N . SER B 1 4 ? 16.25 22.75 6.441 1 27.69 4 SER B N 1
ATOM 1476 C CA . SER B 1 4 ? 16.719 22.594 5.07 1 27.69 4 SER B CA 1
ATOM 1477 C C . SER B 1 4 ? 15.93 21.5 4.344 1 27.69 4 SER B C 1
ATOM 1479 O O . SER B 1 4 ? 15.938 20.344 4.758 1 27.69 4 SER B O 1
ATOM 1481 N N . ILE B 1 5 ? 14.867 21.844 3.906 1 27.52 5 ILE B N 1
ATOM 1482 C CA . ILE B 1 5 ? 14.047 20.953 3.088 1 27.52 5 ILE B CA 1
ATOM 1483 C C . ILE B 1 5 ? 14.836 20.516 1.853 1 27.52 5 ILE B C 1
ATOM 1485 O O . ILE B 1 5 ? 15.141 21.328 0.981 1 27.52 5 ILE B O 1
ATOM 1489 N N . ALA B 1 6 ? 15.828 19.688 2.08 1 28.78 6 ALA B N 1
ATOM 1490 C CA . ALA B 1 6 ? 16.5 19.141 0.903 1 28.78 6 ALA B CA 1
ATOM 1491 C C . ALA B 1 6 ? 15.484 18.516 -0.064 1 28.78 6 ALA B C 1
ATOM 1493 O O . ALA B 1 6 ? 14.703 17.641 0.316 1 28.78 6 ALA B O 1
ATOM 1494 N N . ILE B 1 7 ? 15.125 19.297 -0.975 1 29.09 7 ILE B N 1
ATOM 1495 C CA . ILE B 1 7 ? 14.359 18.828 -2.123 1 29.09 7 ILE B CA 1
ATOM 1496 C C . ILE B 1 7 ? 15.078 17.656 -2.791 1 29.09 7 ILE B C 1
ATOM 1498 O O . ILE B 1 7 ? 16.172 17.828 -3.342 1 29.09 7 ILE B O 1
ATOM 1502 N N . VAL B 1 8 ? 15.125 16.609 -2.139 1 30.56 8 VAL B N 1
ATOM 1503 C CA . VAL B 1 8 ? 15.641 15.477 -2.898 1 30.56 8 VAL B CA 1
ATOM 1504 C C . VAL B 1 8 ? 14.891 15.352 -4.223 1 30.56 8 VAL B C 1
ATOM 1506 O O . VAL B 1 8 ? 13.656 15.266 -4.238 1 30.56 8 VAL B O 1
ATOM 1509 N N . ALA B 1 9 ? 15.461 15.875 -5.273 1 27.25 9 ALA B N 1
ATOM 1510 C CA . ALA B 1 9 ? 15.055 15.664 -6.66 1 27.25 9 ALA B CA 1
ATOM 1511 C C . ALA B 1 9 ? 14.617 14.227 -6.895 1 27.25 9 ALA B C 1
ATOM 1513 O O . ALA B 1 9 ? 15.352 13.289 -6.59 1 27.25 9 ALA B O 1
ATOM 1514 N N . ALA B 1 10 ? 13.414 13.992 -6.672 1 31.58 10 ALA B N 1
ATOM 1515 C CA . ALA B 1 10 ? 12.883 12.711 -7.129 1 31.58 10 ALA B CA 1
ATOM 1516 C C . ALA B 1 10 ? 13.398 12.367 -8.523 1 31.58 10 ALA B C 1
ATOM 1518 O O . ALA B 1 10 ? 13.102 13.07 -9.492 1 31.58 10 ALA B O 1
ATOM 1519 N N . ALA B 1 11 ? 14.562 11.891 -8.57 1 30.02 11 ALA B N 1
ATOM 1520 C CA . ALA B 1 11 ? 14.984 11.328 -9.852 1 30.02 11 ALA B CA 1
ATOM 1521 C C . ALA B 1 11 ? 13.859 10.516 -10.492 1 30.02 11 ALA B C 1
ATOM 1523 O O . ALA B 1 11 ? 13.422 9.508 -9.938 1 30.02 11 ALA B O 1
ATOM 1524 N N . PHE B 1 12 ? 12.914 11.289 -11.086 1 32.69 12 PHE B N 1
ATOM 1525 C CA . PHE B 1 12 ? 12.125 10.531 -12.047 1 32.69 12 PHE B CA 1
ATOM 1526 C C . PHE B 1 12 ? 13 9.508 -12.773 1 32.69 12 PHE B C 1
ATOM 1528 O O . PHE B 1 12 ? 13.852 9.875 -13.586 1 32.69 12 PHE B O 1
ATOM 1535 N N . ILE B 1 13 ? 13.523 8.672 -12.086 1 32.03 13 ILE B N 1
ATOM 1536 C CA . ILE B 1 13 ? 14.195 7.66 -12.898 1 32.03 13 ILE B CA 1
ATOM 1537 C C . ILE B 1 13 ? 13.289 7.254 -14.062 1 32.03 13 ILE B C 1
ATOM 1539 O O . ILE B 1 13 ? 12.125 6.91 -13.859 1 32.03 13 ILE B O 1
ATOM 1543 N N . ALA B 1 14 ? 13.656 7.777 -15.258 1 30.94 14 ALA B N 1
ATOM 1544 C CA . ALA B 1 14 ? 13.18 7.266 -16.547 1 30.94 14 ALA B CA 1
ATOM 1545 C C . ALA B 1 14 ? 12.906 5.77 -16.469 1 30.94 14 ALA B C 1
ATOM 1547 O O . ALA B 1 14 ? 13.828 4.969 -16.312 1 30.94 14 ALA B O 1
ATOM 1548 N N . GLY B 1 15 ? 12.039 5.34 -15.625 1 35.62 15 GLY B N 1
ATOM 1549 C CA . GLY B 1 15 ? 11.695 3.977 -16 1 35.62 15 GLY B CA 1
ATOM 1550 C C . GLY B 1 15 ? 11.898 3.697 -17.469 1 35.62 15 GLY B C 1
ATOM 1551 O O . GLY B 1 15 ? 11.695 4.578 -18.312 1 35.62 15 GLY B O 1
ATOM 1552 N N . VAL B 1 16 ? 12.648 2.768 -17.922 1 33.47 16 VAL B N 1
ATOM 1553 C CA . VAL B 1 16 ? 12.797 2.146 -19.234 1 33.47 16 VAL B CA 1
ATOM 1554 C C . VAL B 1 16 ? 11.453 2.125 -19.953 1 33.47 16 VAL B C 1
ATOM 1556 O O . VAL B 1 16 ? 10.445 1.715 -19.375 1 33.47 16 VAL B O 1
ATOM 1559 N N . ALA B 1 17 ? 11.156 2.889 -20.969 1 36.53 17 ALA B N 1
ATOM 1560 C CA . ALA B 1 17 ? 10.25 2.916 -22.125 1 36.53 17 ALA B CA 1
ATOM 1561 C C . ALA B 1 17 ? 9.875 1.503 -22.562 1 36.53 17 ALA B C 1
ATOM 1563 O O . ALA B 1 17 ? 9.461 1.286 -23.703 1 36.53 17 ALA B O 1
ATOM 1564 N N . GLN B 1 18 ? 10.266 0.455 -21.984 1 38.47 18 GLN B N 1
ATOM 1565 C CA . GLN B 1 18 ? 9.852 -0.697 -22.781 1 38.47 18 GLN B CA 1
ATOM 1566 C C . GLN B 1 18 ? 8.336 -0.788 -22.859 1 38.47 18 GLN B C 1
ATOM 1568 O O . GLN B 1 18 ? 7.781 -1.878 -23.031 1 38.47 18 GLN B O 1
ATOM 1573 N N . ALA B 1 19 ? 7.754 0.183 -22.266 1 43.38 19 ALA B N 1
ATOM 1574 C CA . ALA B 1 19 ? 6.305 0.038 -22.375 1 43.38 19 ALA B CA 1
ATOM 1575 C C . ALA B 1 19 ? 5.891 -0.345 -23.797 1 43.38 19 ALA B C 1
ATOM 1577 O O . ALA B 1 19 ? 4.953 -1.121 -23.984 1 43.38 19 ALA B O 1
ATOM 1578 N N . ASP B 1 20 ? 6.555 0.406 -24.594 1 44.72 20 ASP B N 1
ATOM 1579 C CA . ASP B 1 20 ? 6.062 0.289 -25.969 1 44.72 20 ASP B CA 1
ATOM 1580 C C . ASP B 1 20 ? 6.332 -1.104 -26.531 1 44.72 20 ASP B C 1
ATOM 1582 O O . ASP B 1 20 ? 6 -1.39 -27.688 1 44.72 20 ASP B O 1
ATOM 1586 N N . THR B 1 21 ? 6.949 -1.873 -25.656 1 49.5 21 THR B N 1
ATOM 1587 C CA . THR B 1 21 ? 7.418 -3.041 -26.406 1 49.5 21 THR B CA 1
ATOM 1588 C C . THR B 1 21 ? 6.273 -4.016 -26.656 1 49.5 21 THR B C 1
ATOM 1590 O O . THR B 1 21 ? 6.27 -4.723 -27.672 1 49.5 21 THR B O 1
ATOM 1593 N N . TYR B 1 22 ? 5.262 -3.832 -25.719 1 60.16 22 TYR B N 1
ATOM 1594 C CA . TYR B 1 22 ? 4.207 -4.812 -25.953 1 60.16 22 TYR B CA 1
ATOM 1595 C C . TYR B 1 22 ? 2.838 -4.148 -25.969 1 60.16 22 TYR B C 1
ATOM 1597 O O . TYR B 1 22 ? 1.999 -4.426 -25.109 1 60.16 22 TYR B O 1
ATOM 1605 N N . PRO B 1 23 ? 2.521 -3.172 -26.844 1 62.91 23 PRO B N 1
ATOM 1606 C CA . PRO B 1 23 ? 1.302 -2.361 -26.797 1 62.91 23 PRO B CA 1
ATOM 1607 C C . PRO B 1 23 ? 0.03 -3.205 -26.828 1 62.91 23 PRO B C 1
ATOM 1609 O O . PRO B 1 23 ? -1.022 -2.764 -26.359 1 62.91 23 PRO B O 1
ATOM 1612 N N . HIS B 1 24 ? 0.252 -4.543 -27.141 1 71.31 24 HIS B N 1
ATOM 1613 C CA . HIS B 1 24 ? -1.013 -5.254 -27.297 1 71.31 24 HIS B CA 1
ATOM 1614 C C . HIS B 1 24 ? -1.133 -6.383 -26.281 1 71.31 24 HIS B C 1
ATOM 1616 O O . HIS B 1 24 ? -2.053 -7.199 -26.359 1 71.31 24 HIS B O 1
ATOM 1622 N N . ASP B 1 25 ? -0.248 -6.363 -25.359 1 87.12 25 ASP B N 1
ATOM 1623 C CA . ASP B 1 25 ? -0.316 -7.371 -24.297 1 87.12 25 ASP B CA 1
ATOM 1624 C C . ASP B 1 25 ? -0.265 -6.723 -22.922 1 87.12 25 ASP B C 1
ATOM 1626 O O . ASP B 1 25 ? 0.817 -6.434 -22.406 1 87.12 25 ASP B O 1
ATOM 1630 N N . GLU B 1 26 ? -1.452 -6.562 -22.391 1 91.19 26 GLU B N 1
ATOM 1631 C CA . GLU B 1 26 ? -1.565 -5.82 -21.125 1 91.19 26 GLU B CA 1
ATOM 1632 C C . GLU B 1 26 ? -0.799 -6.512 -20.016 1 91.19 26 GLU B C 1
ATOM 1634 O O . GLU B 1 26 ? -0.147 -5.852 -19.203 1 91.19 26 GLU B O 1
ATOM 1639 N N . VAL B 1 27 ? -0.839 -7.805 -20.016 1 95.44 27 VAL B N 1
ATOM 1640 C CA . VAL B 1 27 ? -0.167 -8.539 -18.953 1 95.44 27 VAL B CA 1
ATOM 1641 C C . VAL B 1 27 ? 1.346 -8.383 -19.094 1 95.44 27 VAL B C 1
ATOM 1643 O O . VAL B 1 27 ? 2.041 -8.109 -18.109 1 95.44 27 VAL B O 1
ATOM 1646 N N . LEU B 1 28 ? 1.838 -8.508 -20.281 1 95.12 28 LEU B N 1
ATOM 1647 C CA . LEU B 1 28 ? 3.273 -8.359 -20.5 1 95.12 28 LEU B CA 1
ATOM 1648 C C . LEU B 1 28 ? 3.729 -6.945 -20.156 1 95.12 28 LEU B C 1
ATOM 1650 O O . LEU B 1 28 ? 4.785 -6.754 -19.547 1 95.12 28 LEU B O 1
ATOM 1654 N N . TYR B 1 29 ? 2.998 -5.973 -20.562 1 94.25 29 TYR B N 1
ATOM 1655 C CA . TYR B 1 29 ? 3.295 -4.59 -20.219 1 94.25 29 TYR B CA 1
ATOM 1656 C C . TYR B 1 29 ? 3.387 -4.41 -18.703 1 94.25 29 TYR B C 1
ATOM 1658 O O . TYR B 1 29 ? 4.316 -3.771 -18.203 1 94.25 29 TYR B O 1
ATOM 1666 N N . ASP B 1 30 ? 2.426 -4.973 -18 1 95.31 30 ASP B N 1
ATOM 1667 C CA . ASP B 1 30 ? 2.414 -4.867 -16.547 1 95.31 30 ASP B CA 1
ATOM 1668 C C . ASP B 1 30 ? 3.66 -5.508 -15.938 1 95.31 30 ASP B C 1
ATOM 1670 O O . ASP B 1 30 ? 4.238 -4.969 -14.992 1 95.31 30 ASP B O 1
ATOM 1674 N N . VAL B 1 31 ? 4.113 -6.602 -16.484 1 97.12 31 VAL B N 1
ATOM 1675 C CA . VAL B 1 31 ? 5.281 -7.301 -15.953 1 97.12 31 VAL B CA 1
ATOM 1676 C C . VAL B 1 31 ? 6.539 -6.484 -16.219 1 97.12 31 VAL B C 1
ATOM 1678 O O . VAL B 1 31 ? 7.441 -6.426 -15.383 1 97.12 31 VAL B O 1
ATOM 1681 N N . VAL B 1 32 ? 6.613 -5.824 -17.312 1 95.94 32 VAL B N 1
ATOM 1682 C CA . VAL B 1 32 ? 7.715 -4.914 -17.594 1 95.94 32 VAL B CA 1
ATOM 1683 C C . VAL B 1 32 ? 7.754 -3.807 -16.547 1 95.94 32 VAL B C 1
ATOM 1685 O O . VAL B 1 32 ? 8.82 -3.467 -16.031 1 95.94 32 VAL B O 1
ATOM 1688 N N . GLN B 1 33 ? 6.605 -3.301 -16.234 1 95.44 33 GLN B N 1
ATOM 1689 C CA . GLN B 1 33 ? 6.535 -2.258 -15.219 1 95.44 33 GLN B CA 1
ATOM 1690 C C . GLN B 1 33 ? 6.98 -2.783 -13.859 1 95.44 33 GLN B C 1
ATOM 1692 O O . GLN B 1 33 ? 7.66 -2.082 -13.109 1 95.44 33 GLN B O 1
ATOM 1697 N N . ILE B 1 34 ? 6.582 -4.008 -13.531 1 97.06 34 ILE B N 1
ATOM 1698 C CA . ILE B 1 34 ? 7.008 -4.621 -12.273 1 97.06 34 ILE B CA 1
ATOM 1699 C C . ILE B 1 34 ? 8.523 -4.77 -12.266 1 97.06 34 ILE B C 1
ATOM 1701 O O . ILE B 1 34 ? 9.188 -4.379 -11.297 1 97.06 34 ILE B O 1
ATOM 1705 N N . GLN B 1 35 ? 9.078 -5.293 -13.32 1 96.81 35 GLN B N 1
ATOM 1706 C CA . GLN B 1 35 ? 10.523 -5.469 -13.43 1 96.81 35 GLN B CA 1
ATOM 1707 C C . GLN B 1 35 ? 11.25 -4.141 -13.25 1 96.81 35 GLN B C 1
ATOM 1709 O O . GLN B 1 35 ? 12.211 -4.047 -12.477 1 96.81 35 GLN B O 1
ATOM 1714 N N . GLY B 1 36 ? 10.82 -3.139 -13.984 1 96 36 GLY B N 1
ATOM 1715 C CA . GLY B 1 36 ? 11.406 -1.815 -13.859 1 96 36 GLY B CA 1
ATOM 1716 C C . GLY B 1 36 ? 11.297 -1.25 -12.453 1 96 36 GLY B C 1
ATOM 1717 O O . GLY B 1 36 ? 12.234 -0.635 -11.953 1 96 36 GLY B O 1
ATOM 1718 N N . SER B 1 37 ? 10.164 -1.485 -11.852 1 96.12 37 SER B N 1
ATOM 1719 C CA . SER B 1 37 ? 9.93 -0.94 -10.523 1 96.12 37 SER B CA 1
ATOM 1720 C C . SER B 1 37 ? 10.797 -1.638 -9.477 1 96.12 37 SER B C 1
ATOM 1722 O O . SER B 1 37 ? 11.266 -1.005 -8.531 1 96.12 37 SER B O 1
ATOM 1724 N N . VAL B 1 38 ? 10.992 -2.932 -9.594 1 97.56 38 VAL B N 1
ATOM 1725 C CA . VAL B 1 38 ? 11.898 -3.648 -8.703 1 97.56 38 VAL B CA 1
ATOM 1726 C C . VAL B 1 38 ? 13.312 -3.1 -8.844 1 97.56 38 VAL B C 1
ATOM 1728 O O . VAL B 1 38 ? 14.008 -2.879 -7.848 1 97.56 38 VAL B O 1
ATOM 1731 N N . ASN B 1 39 ? 13.703 -2.896 -10.031 1 96.75 39 ASN B N 1
ATOM 1732 C CA . ASN B 1 39 ? 15.016 -2.311 -10.281 1 96.75 39 ASN B CA 1
ATOM 1733 C C . ASN B 1 39 ? 15.133 -0.92 -9.664 1 96.75 39 ASN B C 1
ATOM 1735 O O . ASN B 1 39 ? 16.125 -0.611 -9.008 1 96.75 39 ASN B O 1
ATOM 1739 N N . ARG B 1 40 ? 14.164 -0.095 -9.812 1 95.5 40 ARG B N 1
ATOM 1740 C CA . ARG B 1 40 ? 14.18 1.257 -9.258 1 95.5 40 ARG B CA 1
ATOM 1741 C C . ARG B 1 40 ? 14.258 1.229 -7.738 1 95.5 40 ARG B C 1
ATOM 1743 O O . ARG B 1 40 ? 14.992 2.014 -7.137 1 95.5 40 ARG B O 1
ATOM 1750 N N . LEU B 1 41 ? 13.492 0.381 -7.152 1 95.62 41 LEU B N 1
ATOM 1751 C CA . LEU B 1 41 ? 13.547 0.237 -5.703 1 95.62 41 LEU B CA 1
ATOM 1752 C C . LEU B 1 41 ? 14.953 -0.159 -5.25 1 95.62 41 LEU B C 1
ATOM 1754 O O . LEU B 1 41 ? 15.492 0.425 -4.309 1 95.62 41 LEU B O 1
ATOM 1758 N N . SER B 1 42 ? 15.484 -1.137 -5.91 1 97 42 SER B N 1
ATOM 1759 C CA . SER B 1 42 ? 16.828 -1.602 -5.586 1 97 42 SER B CA 1
ATOM 1760 C C . SER B 1 42 ? 17.844 -0.472 -5.695 1 97 42 SER B C 1
ATOM 1762 O O . SER B 1 42 ? 18.656 -0.274 -4.793 1 97 42 SER B O 1
ATOM 1764 N N . GLN B 1 43 ? 17.781 0.296 -6.73 1 95.38 43 GLN B N 1
ATOM 1765 C CA . GLN B 1 43 ? 18.719 1.395 -6.957 1 95.38 43 GLN B CA 1
ATOM 1766 C C . GLN B 1 43 ? 18.516 2.498 -5.922 1 95.38 43 GLN B C 1
ATOM 1768 O O . GLN B 1 43 ? 19.5 3.039 -5.395 1 95.38 43 GLN B O 1
ATOM 1773 N N . MET B 1 44 ? 17.328 2.807 -5.738 1 94.06 44 MET B N 1
ATOM 1774 C CA . MET B 1 44 ? 17.016 3.846 -4.758 1 94.06 44 MET B CA 1
ATOM 1775 C C . MET B 1 44 ? 17.562 3.473 -3.383 1 94.06 44 MET B C 1
ATOM 1777 O O . MET B 1 44 ? 18.156 4.309 -2.697 1 94.06 44 MET B O 1
ATOM 1781 N N . LEU B 1 45 ? 17.422 2.248 -2.947 1 95.75 45 LEU B N 1
ATOM 1782 C CA . LEU B 1 45 ? 17.812 1.798 -1.612 1 95.75 45 LEU B CA 1
ATOM 1783 C C . LEU B 1 45 ? 19.328 1.81 -1.449 1 95.75 45 LEU B C 1
ATOM 1785 O O . LEU B 1 45 ? 19.828 1.846 -0.326 1 95.75 45 LEU B O 1
ATOM 1789 N N . LYS B 1 46 ? 20.047 1.785 -2.566 1 95.12 46 LYS B N 1
ATOM 1790 C CA . LYS B 1 46 ? 21.5 1.857 -2.477 1 95.12 46 LYS B CA 1
ATOM 1791 C C . LYS B 1 46 ? 21.953 3.164 -1.826 1 95.12 46 LYS B C 1
ATOM 1793 O O . LYS B 1 46 ? 23 3.217 -1.192 1 95.12 46 LYS B O 1
ATOM 1798 N N . THR B 1 47 ? 21.125 4.168 -1.916 1 92.69 47 THR B N 1
ATOM 1799 C CA . THR B 1 47 ? 21.531 5.484 -1.434 1 92.69 47 THR B CA 1
ATOM 1800 C C . THR B 1 47 ? 20.891 5.781 -0.08 1 92.69 47 THR B C 1
ATOM 1802 O O . THR B 1 47 ? 21.125 6.84 0.504 1 92.69 47 THR B O 1
ATOM 1805 N N . VAL B 1 48 ? 20.047 4.973 0.385 1 93.19 48 VAL B N 1
ATOM 1806 C CA . VAL B 1 48 ? 19.328 5.168 1.643 1 93.19 48 VAL B CA 1
ATOM 1807 C C . VAL B 1 48 ? 20.078 4.477 2.777 1 93.19 48 VAL B C 1
ATOM 1809 O O . VAL B 1 48 ? 20.422 3.295 2.68 1 93.19 48 VAL B O 1
ATOM 1812 N N . ASP B 1 49 ? 20.344 5.195 3.883 1 93.31 49 ASP B N 1
ATOM 1813 C CA . ASP B 1 49 ? 21.078 4.59 4.992 1 93.31 49 ASP B CA 1
ATOM 1814 C C . ASP B 1 49 ? 20.172 4.418 6.215 1 93.31 49 ASP B C 1
ATOM 1816 O O . ASP B 1 49 ? 20.625 3.93 7.254 1 93.31 49 ASP B O 1
ATOM 1820 N N . GLY B 1 50 ? 18.906 4.809 6.082 1 91.62 50 GLY B N 1
ATOM 1821 C CA . GLY B 1 50 ? 17.938 4.605 7.148 1 91.62 50 GLY B CA 1
ATOM 1822 C C . GLY B 1 50 ? 18 5.668 8.227 1 91.62 50 GLY B C 1
ATOM 1823 O O . GLY B 1 50 ? 17.516 5.465 9.344 1 91.62 50 GLY B O 1
ATOM 1824 N N . THR B 1 51 ? 18.562 6.879 7.953 1 91.75 51 THR B N 1
ATOM 1825 C CA . THR B 1 51 ? 18.766 7.875 9 1 91.75 51 THR B CA 1
ATOM 1826 C C . THR B 1 51 ? 17.984 9.156 8.688 1 91.75 51 THR B C 1
ATOM 1828 O O . THR B 1 51 ? 18.078 10.141 9.422 1 91.75 51 THR B O 1
ATOM 1831 N N . SER B 1 52 ? 17.266 9.148 7.59 1 87.75 52 SER B N 1
ATOM 1832 C CA . SER B 1 52 ? 16.578 10.383 7.234 1 87.75 52 SER B CA 1
ATOM 1833 C C . SER B 1 52 ? 15.133 10.117 6.84 1 87.75 52 SER B C 1
ATOM 1835 O O . SER B 1 52 ? 14.812 9.062 6.293 1 87.75 52 SER B O 1
ATOM 1837 N N . GLU B 1 53 ? 14.328 11.07 7.121 1 81.25 53 GLU B N 1
ATOM 1838 C CA . GLU B 1 53 ? 12.922 11.031 6.742 1 81.25 53 GLU B CA 1
ATOM 1839 C C . GLU B 1 53 ? 12.758 10.969 5.227 1 81.25 53 GLU B C 1
ATOM 1841 O O . GLU B 1 53 ? 11.93 10.211 4.715 1 81.25 53 GLU B O 1
ATOM 1846 N N . ASN B 1 54 ? 13.602 11.703 4.566 1 81.75 54 ASN B N 1
ATOM 1847 C CA . ASN B 1 54 ? 13.539 11.734 3.109 1 81.75 54 ASN B CA 1
ATOM 1848 C C . ASN B 1 54 ? 13.828 10.359 2.51 1 81.75 54 ASN B C 1
ATOM 1850 O O . ASN B 1 54 ? 13.156 9.938 1.57 1 81.75 54 ASN B O 1
ATOM 1854 N N . GLY B 1 55 ? 14.781 9.695 3.053 1 84.69 55 GLY B N 1
ATOM 1855 C CA . GLY B 1 55 ? 15.078 8.352 2.584 1 84.69 55 GLY B CA 1
ATOM 1856 C C . GLY B 1 55 ? 13.945 7.375 2.824 1 84.69 55 GLY B C 1
ATOM 1857 O O . GLY B 1 55 ? 13.633 6.555 1.957 1 84.69 55 GLY B O 1
ATOM 1858 N N . ALA B 1 56 ? 13.328 7.504 3.896 1 81.81 56 ALA B N 1
ATOM 1859 C CA . ALA B 1 56 ? 12.211 6.621 4.23 1 81.81 56 ALA B CA 1
ATOM 1860 C C . ALA B 1 56 ? 11.016 6.879 3.318 1 81.81 56 ALA B C 1
ATOM 1862 O O . ALA B 1 56 ? 10.367 5.938 2.852 1 81.81 56 ALA B O 1
ATOM 1863 N N . LEU B 1 57 ? 10.773 8.102 3.051 1 81.12 57 LEU B N 1
ATOM 1864 C CA . LEU B 1 57 ? 9.656 8.469 2.189 1 81.12 57 LEU B CA 1
ATOM 1865 C C . LEU B 1 57 ? 9.906 8.023 0.752 1 81.12 57 LEU B C 1
ATOM 1867 O O . LEU B 1 57 ? 8.992 7.57 0.068 1 81.12 57 LEU B O 1
ATOM 1871 N N . GLN B 1 58 ? 11.164 8.203 0.356 1 82.88 58 GLN B N 1
ATOM 1872 C CA . GLN B 1 58 ? 11.508 7.75 -0.987 1 82.88 58 GLN B CA 1
ATOM 1873 C C . GLN B 1 58 ? 11.344 6.242 -1.116 1 82.88 58 GLN B C 1
ATOM 1875 O O . GLN B 1 58 ? 10.844 5.75 -2.131 1 82.88 58 GLN B O 1
ATOM 1880 N N . ALA B 1 59 ? 11.742 5.566 -0.104 1 85.12 59 ALA B N 1
ATOM 1881 C CA . ALA B 1 59 ? 11.555 4.117 -0.119 1 85.12 59 ALA B CA 1
ATOM 1882 C C . ALA B 1 59 ? 10.078 3.752 -0.147 1 85.12 59 ALA B C 1
ATOM 1884 O O . ALA B 1 59 ? 9.656 2.891 -0.925 1 85.12 59 ALA B O 1
ATOM 1885 N N . GLN B 1 60 ? 9.375 4.426 0.647 1 85.38 60 GLN B N 1
ATOM 1886 C CA . GLN B 1 60 ? 7.938 4.172 0.692 1 85.38 60 GLN B CA 1
ATOM 1887 C C . GLN B 1 60 ? 7.285 4.441 -0.662 1 85.38 60 GLN B C 1
ATOM 1889 O O . GLN B 1 60 ? 6.441 3.664 -1.117 1 85.38 60 GLN B O 1
ATOM 1894 N N . ASP B 1 61 ? 7.73 5.492 -1.292 1 86.75 61 ASP B N 1
ATOM 1895 C CA . ASP B 1 61 ? 7.195 5.844 -2.604 1 86.75 61 ASP B CA 1
ATOM 1896 C C . ASP B 1 61 ? 7.461 4.734 -3.621 1 86.75 61 ASP B C 1
ATOM 1898 O O . ASP B 1 61 ? 6.559 4.34 -4.367 1 86.75 61 ASP B O 1
ATOM 1902 N N . ALA B 1 62 ? 8.633 4.32 -3.635 1 89.5 62 ALA B N 1
ATOM 1903 C CA . ALA B 1 62 ? 9.016 3.277 -4.586 1 89.5 62 ALA B CA 1
ATOM 1904 C C . ALA B 1 62 ? 8.242 1.986 -4.32 1 89.5 62 ALA B C 1
ATOM 1906 O O . ALA B 1 62 ? 7.84 1.291 -5.254 1 89.5 62 ALA B O 1
ATOM 1907 N N . VAL B 1 63 ? 8.047 1.659 -3.066 1 91.94 63 VAL B N 1
ATOM 1908 C CA . VAL B 1 63 ? 7.297 0.464 -2.695 1 91.94 63 VAL B CA 1
ATOM 1909 C C . VAL B 1 63 ? 5.848 0.596 -3.158 1 91.94 63 VAL B C 1
ATOM 1911 O O . VAL B 1 63 ? 5.277 -0.348 -3.709 1 91.94 63 VAL B O 1
ATOM 1914 N N . GLN B 1 64 ? 5.312 1.743 -2.971 1 89.62 64 GLN B N 1
ATOM 1915 C CA . GLN B 1 64 ? 3.922 1.958 -3.354 1 89.62 64 GLN B CA 1
ATOM 1916 C C . GLN B 1 64 ? 3.742 1.846 -4.863 1 89.62 64 GLN B C 1
ATOM 1918 O O . GLN B 1 64 ? 2.736 1.312 -5.336 1 89.62 64 GLN B O 1
ATOM 1923 N N . ASP B 1 65 ? 4.668 2.361 -5.613 1 90.06 65 ASP B N 1
ATOM 1924 C CA . ASP B 1 65 ? 4.613 2.203 -7.062 1 90.06 65 ASP B CA 1
ATOM 1925 C C . ASP B 1 65 ? 4.633 0.727 -7.457 1 90.06 65 ASP B C 1
ATOM 1927 O O . ASP B 1 65 ? 3.809 0.281 -8.258 1 90.06 65 ASP B O 1
ATOM 1931 N N . LEU B 1 66 ? 5.582 0.027 -6.898 1 94.06 66 LEU B N 1
ATOM 1932 C CA . LEU B 1 66 ? 5.695 -1.397 -7.191 1 94.06 66 LEU B CA 1
ATOM 1933 C C . LEU B 1 66 ? 4.414 -2.137 -6.809 1 94.06 66 LEU B C 1
ATOM 1935 O O . LEU B 1 66 ? 3.92 -2.965 -7.574 1 94.06 66 LEU B O 1
ATOM 1939 N N . ALA B 1 67 ? 3.865 -1.835 -5.617 1 92.31 67 ALA B N 1
ATOM 1940 C CA . ALA B 1 67 ? 2.627 -2.455 -5.152 1 92.31 67 ALA B CA 1
ATOM 1941 C C . ALA B 1 67 ? 1.481 -2.188 -6.125 1 92.31 67 ALA B C 1
ATOM 1943 O O . ALA B 1 67 ? 0.681 -3.082 -6.41 1 92.31 67 ALA B O 1
ATOM 1944 N N . TRP B 1 68 ? 1.429 -1.028 -6.633 1 90.31 68 TRP B N 1
ATOM 1945 C CA . TRP B 1 68 ? 0.377 -0.658 -7.574 1 90.31 68 TRP B CA 1
ATOM 1946 C C . TRP B 1 68 ? 0.513 -1.438 -8.875 1 90.31 68 TRP B C 1
ATOM 1948 O O . TRP B 1 68 ? -0.472 -1.971 -9.398 1 90.31 68 TRP B O 1
ATOM 1958 N N . TYR B 1 69 ? 1.686 -1.502 -9.367 1 92.81 69 TYR B N 1
ATOM 1959 C CA . TYR B 1 69 ? 1.89 -2.248 -10.602 1 92.81 69 TYR B CA 1
ATOM 1960 C C . TYR B 1 69 ? 1.555 -3.723 -10.414 1 92.81 69 TYR B C 1
ATOM 1962 O O . TYR B 1 69 ? 1.011 -4.363 -11.312 1 92.81 69 TYR B O 1
ATOM 1970 N N . MET B 1 70 ? 1.86 -4.27 -9.273 1 94.94 70 MET B N 1
ATOM 1971 C CA . MET B 1 70 ? 1.524 -5.664 -9 1 94.94 70 MET B CA 1
ATOM 1972 C C . MET B 1 70 ? 0.013 -5.859 -8.938 1 94.94 70 MET B C 1
ATOM 1974 O O . MET B 1 70 ? -0.507 -6.863 -9.43 1 94.94 70 MET B O 1
ATOM 1978 N N . LYS B 1 71 ? -0.643 -4.922 -8.344 1 91.06 71 LYS B N 1
ATOM 1979 C CA . LYS B 1 71 ? -2.102 -4.969 -8.297 1 91.06 71 LYS B CA 1
ATOM 1980 C C . LYS B 1 71 ? -2.695 -4.98 -9.703 1 91.06 71 LYS B C 1
ATOM 1982 O O . LYS B 1 71 ? -3.543 -5.82 -10.016 1 91.06 71 LYS B O 1
ATOM 1987 N N . VAL B 1 72 ? -2.217 -4.098 -10.547 1 92.38 72 VAL B N 1
ATOM 1988 C CA . VAL B 1 72 ? -2.738 -3.98 -11.906 1 92.38 72 VAL B CA 1
ATOM 1989 C C . VAL B 1 72 ? -2.428 -5.254 -12.688 1 92.38 72 VAL B C 1
ATOM 1991 O O . VAL B 1 72 ? -3.293 -5.789 -13.391 1 92.38 72 VAL B O 1
ATOM 1994 N N . ALA B 1 73 ? -1.219 -5.73 -12.539 1 95.25 73 ALA B N 1
ATOM 1995 C CA . ALA B 1 73 ? -0.827 -6.961 -13.219 1 95.25 73 ALA B CA 1
ATOM 1996 C C . ALA B 1 73 ? -1.713 -8.125 -12.797 1 95.25 73 ALA B C 1
ATOM 1998 O O . ALA B 1 73 ? -2.152 -8.922 -13.641 1 95.25 73 ALA B O 1
ATOM 1999 N N . THR B 1 74 ? -1.966 -8.273 -11.492 1 93.56 74 THR B N 1
ATOM 2000 C CA . THR B 1 74 ? -2.805 -9.344 -10.969 1 93.56 74 THR B CA 1
ATOM 2001 C C . THR B 1 74 ? -4.199 -9.289 -11.586 1 93.56 74 THR B C 1
ATOM 2003 O O . THR B 1 74 ? -4.707 -10.305 -12.062 1 93.56 74 THR B O 1
ATOM 2006 N N . LYS B 1 75 ? -4.73 -8.109 -11.656 1 89.62 75 LYS B N 1
ATOM 2007 C CA . LYS B 1 75 ? -6.059 -7.93 -12.234 1 89.62 75 LYS B CA 1
ATOM 2008 C C . LYS B 1 75 ? -6.066 -8.297 -13.719 1 89.62 75 LYS B C 1
ATOM 2010 O O . LYS B 1 75 ? -6.98 -8.969 -14.195 1 89.62 75 LYS B O 1
ATOM 2015 N N . ASP B 1 76 ? -5.066 -7.855 -14.445 1 93 76 ASP B N 1
ATOM 2016 C CA . ASP B 1 76 ? -5.008 -8.109 -15.883 1 93 76 ASP B CA 1
ATOM 2017 C C . ASP B 1 76 ? -4.797 -9.594 -16.172 1 93 76 ASP B C 1
ATOM 2019 O O . ASP B 1 76 ? -5.348 -10.133 -17.125 1 93 76 ASP B O 1
ATOM 2023 N N . ILE B 1 77 ? -4.004 -10.273 -15.344 1 94.94 77 ILE B N 1
ATOM 2024 C CA . ILE B 1 77 ? -3.818 -11.711 -15.5 1 94.94 77 ILE B CA 1
ATOM 2025 C C . ILE B 1 77 ? -5.148 -12.43 -15.289 1 94.94 77 ILE B C 1
ATOM 2027 O O . ILE B 1 77 ? -5.52 -13.305 -16.078 1 94.94 77 ILE B O 1
ATOM 2031 N N . GLN B 1 78 ? -5.867 -12.078 -14.281 1 89.06 78 GLN B N 1
ATOM 2032 C CA . GLN B 1 78 ? -7.121 -12.734 -13.93 1 89.06 78 GLN B CA 1
ATOM 2033 C C . GLN B 1 78 ? -8.188 -12.484 -15 1 89.06 78 GLN B C 1
ATOM 2035 O O . GLN B 1 78 ? -9.039 -13.336 -15.242 1 89.06 78 GLN B O 1
ATOM 2040 N N . SER B 1 79 ? -8.109 -11.359 -15.625 1 90.69 79 SER B N 1
ATOM 2041 C CA . SER B 1 79 ? -9.195 -10.969 -16.531 1 90.69 79 SER B CA 1
ATOM 2042 C C . SER B 1 79 ? -8.875 -11.352 -17.969 1 90.69 79 SER B C 1
ATOM 2044 O O . SER B 1 79 ? -9.766 -11.359 -18.828 1 90.69 79 SER B O 1
ATOM 2046 N N . THR B 1 80 ? -7.594 -11.633 -18.234 1 93.12 80 THR B N 1
ATOM 2047 C CA . THR B 1 80 ? -7.23 -11.859 -19.641 1 93.12 80 THR B CA 1
ATOM 2048 C C . THR B 1 80 ? -7.828 -13.172 -20.141 1 93.12 80 THR B C 1
ATOM 2050 O O . THR B 1 80 ? -7.914 -14.148 -19.391 1 93.12 80 THR B O 1
ATOM 2053 N N . THR B 1 81 ? -8.273 -13.141 -21.375 1 91.25 81 THR B N 1
ATOM 2054 C CA . THR B 1 81 ? -8.844 -14.336 -22 1 91.25 81 THR B CA 1
ATOM 2055 C C . THR B 1 81 ? -7.855 -14.938 -23 1 91.25 81 THR B C 1
ATOM 2057 O O . THR B 1 81 ? -8.125 -15.977 -23.594 1 91.25 81 THR B O 1
ATOM 2060 N N . THR B 1 82 ? -6.719 -14.352 -23.156 1 88.94 82 THR B N 1
ATOM 2061 C CA . THR B 1 82 ? -5.691 -14.852 -24.062 1 88.94 82 THR B CA 1
ATOM 2062 C C . THR B 1 82 ? -4.566 -15.531 -23.297 1 88.94 82 THR B C 1
ATOM 2064 O O . THR B 1 82 ? -4.402 -15.289 -22.094 1 88.94 82 THR B O 1
ATOM 2067 N N . ASP B 1 83 ? -3.887 -16.328 -24.031 1 88.69 83 ASP B N 1
ATOM 2068 C CA . ASP B 1 83 ? -2.775 -17.016 -23.375 1 88.69 83 ASP B CA 1
ATOM 2069 C C . ASP B 1 83 ? -1.679 -16.031 -22.969 1 88.69 83 ASP B C 1
ATOM 2071 O O . ASP B 1 83 ? -1.368 -15.102 -23.719 1 88.69 83 ASP B O 1
ATOM 2075 N N . LEU B 1 84 ? -1.104 -16.312 -21.812 1 92.5 84 LEU B N 1
ATOM 2076 C CA . LEU B 1 84 ? 0.047 -15.539 -21.375 1 92.5 84 LEU B CA 1
ATOM 2077 C C . LEU B 1 84 ? 1.28 -15.867 -22.203 1 92.5 84 LEU B C 1
ATOM 2079 O O . LEU B 1 84 ? 1.43 -16.984 -22.688 1 92.5 84 LEU B O 1
ATOM 2083 N N . LYS B 1 85 ? 2.078 -14.883 -22.375 1 93.19 85 LYS B N 1
ATOM 2084 C CA . LYS B 1 85 ? 3.445 -15.156 -22.812 1 93.19 85 LYS B CA 1
ATOM 2085 C C . LYS B 1 85 ? 4.293 -15.68 -21.656 1 93.19 85 LYS B C 1
ATOM 2087 O O . LYS B 1 85 ? 5.266 -15.039 -21.25 1 93.19 85 LYS B O 1
ATOM 2092 N N . ASP B 1 86 ? 3.947 -16.875 -21.188 1 93.12 86 ASP B N 1
ATOM 2093 C CA . ASP B 1 86 ? 4.379 -17.406 -19.891 1 93.12 86 ASP B CA 1
ATOM 2094 C C . ASP B 1 86 ? 5.898 -17.547 -19.844 1 93.12 86 ASP B C 1
ATOM 2096 O O . ASP B 1 86 ? 6.523 -17.156 -18.844 1 93.12 86 ASP B O 1
ATOM 2100 N N . THR B 1 87 ? 6.52 -18.047 -20.969 1 93.94 87 THR B N 1
ATOM 2101 C CA . THR B 1 87 ? 7.969 -18.203 -20.984 1 93.94 87 THR B CA 1
ATOM 2102 C C . THR B 1 87 ? 8.656 -16.844 -20.828 1 93.94 87 THR B C 1
ATOM 2104 O O . THR B 1 87 ? 9.609 -16.703 -20.062 1 93.94 87 THR B O 1
ATOM 2107 N N . THR B 1 88 ? 8.172 -15.859 -21.562 1 95.19 88 THR B N 1
ATOM 2108 C CA . THR B 1 88 ? 8.727 -14.508 -21.5 1 95.19 88 THR B CA 1
ATOM 2109 C C . THR B 1 88 ? 8.547 -13.906 -20.109 1 95.19 88 THR B C 1
ATOM 2111 O O . THR B 1 88 ? 9.484 -13.336 -19.547 1 95.19 88 THR B O 1
ATOM 2114 N N . ILE B 1 89 ? 7.418 -14.109 -19.547 1 96.38 89 ILE B N 1
ATOM 2115 C CA . ILE B 1 89 ? 7.102 -13.57 -18.234 1 96.38 89 ILE B CA 1
ATOM 2116 C C . ILE B 1 89 ? 8 -14.211 -17.188 1 96.38 89 ILE B C 1
ATOM 2118 O O . ILE B 1 89 ? 8.609 -13.508 -16.359 1 96.38 89 ILE B O 1
ATOM 2122 N N . ILE B 1 90 ? 8.086 -15.484 -17.234 1 96.38 90 ILE B N 1
ATOM 2123 C CA . ILE B 1 90 ? 8.914 -16.203 -16.266 1 96.38 90 ILE B CA 1
ATOM 2124 C C . ILE B 1 90 ? 10.367 -15.758 -16.391 1 96.38 90 ILE B C 1
ATOM 2126 O O . ILE B 1 90 ? 11.039 -15.523 -15.383 1 96.38 90 ILE B O 1
ATOM 2130 N N . SER B 1 91 ? 10.828 -15.578 -17.578 1 97 91 SER B N 1
ATOM 2131 C CA . SER B 1 91 ? 12.188 -15.125 -17.828 1 97 91 SER B CA 1
ATOM 2132 C C . SER B 1 91 ? 12.414 -13.727 -17.25 1 97 91 SER B C 1
ATOM 2134 O O . SER B 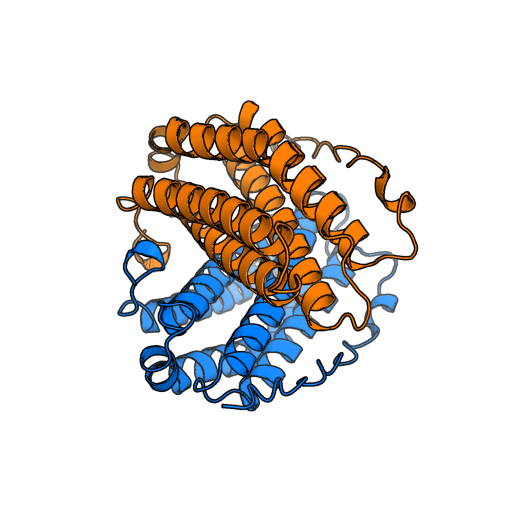1 91 ? 13.445 -13.469 -16.625 1 97 91 SER B O 1
ATOM 2136 N N . MET B 1 92 ? 11.516 -12.844 -17.469 1 96.88 92 MET B N 1
ATOM 2137 C CA . MET B 1 92 ? 11.625 -11.469 -16.969 1 96.88 92 MET B CA 1
ATOM 2138 C C . MET B 1 92 ? 11.656 -11.445 -15.445 1 96.88 92 MET B C 1
ATOM 2140 O O . MET B 1 92 ? 12.453 -10.727 -14.852 1 96.88 92 MET B O 1
ATOM 2144 N N . LEU B 1 93 ? 10.82 -12.227 -14.867 1 97.81 93 LEU B N 1
ATOM 2145 C CA . LEU B 1 93 ? 10.789 -12.273 -13.406 1 97.81 93 LEU B CA 1
ATOM 2146 C C . LEU B 1 93 ? 12.062 -12.898 -12.859 1 97.81 93 LEU B C 1
ATOM 2148 O O . LEU B 1 93 ? 12.578 -12.469 -11.828 1 97.81 93 LEU B O 1
ATOM 2152 N N . THR B 1 94 ? 12.516 -13.922 -13.539 1 98.06 94 THR B N 1
ATOM 2153 C CA . THR B 1 94 ? 13.773 -14.539 -13.141 1 98.06 94 THR B CA 1
ATOM 2154 C C . THR B 1 94 ? 14.906 -13.508 -13.172 1 98.06 94 THR B C 1
ATOM 2156 O O . THR B 1 94 ? 15.734 -13.461 -12.258 1 98.06 94 THR B O 1
ATOM 2159 N N . LYS B 1 95 ? 14.93 -12.617 -14.148 1 97.38 95 LYS B N 1
ATOM 2160 C CA . LYS B 1 95 ? 15.969 -11.602 -14.312 1 97.38 95 LYS B CA 1
ATOM 2161 C C . LYS B 1 95 ? 15.836 -10.5 -13.266 1 97.38 95 LYS B C 1
ATOM 2163 O O . LYS B 1 95 ? 16.828 -9.875 -12.891 1 97.38 95 LYS B O 1
ATOM 2168 N N . ALA B 1 96 ? 14.688 -10.312 -12.773 1 98 96 ALA B N 1
ATOM 2169 C CA . ALA B 1 96 ? 14.445 -9.25 -11.797 1 98 96 ALA B CA 1
ATOM 2170 C C . ALA B 1 96 ? 14.805 -9.711 -10.391 1 98 96 ALA B C 1
ATOM 2172 O O . ALA B 1 96 ? 14.938 -8.891 -9.477 1 98 96 ALA B O 1
ATOM 2173 N N . TYR B 1 97 ? 14.922 -10.977 -10.164 1 98.38 97 TYR B N 1
ATOM 2174 C CA . TYR B 1 97 ? 15.039 -11.539 -8.828 1 98.38 97 TYR B CA 1
ATOM 2175 C C . TYR B 1 97 ? 16.281 -11.008 -8.109 1 98.38 97 TYR B C 1
ATOM 2177 O O . TYR B 1 97 ? 16.219 -10.688 -6.922 1 98.38 97 TYR B O 1
ATOM 2185 N N . PRO B 1 98 ? 17.484 -10.852 -8.758 1 98.62 98 PRO B N 1
ATOM 2186 C CA . PRO B 1 98 ? 18.641 -10.312 -8.055 1 98.62 98 PRO B CA 1
ATOM 2187 C C . PRO B 1 98 ? 18.406 -8.906 -7.504 1 98.62 98 PRO B C 1
ATOM 2189 O O . PRO B 1 98 ? 18.922 -8.562 -6.441 1 98.62 98 PRO B O 1
ATOM 2192 N N . ASP B 1 99 ? 17.625 -8.133 -8.219 1 98.31 99 ASP B N 1
ATOM 2193 C CA . ASP B 1 99 ? 17.297 -6.805 -7.719 1 98.31 99 ASP B CA 1
ATOM 2194 C C . ASP B 1 99 ? 16.469 -6.895 -6.438 1 98.31 99 ASP B C 1
ATOM 2196 O O . ASP B 1 99 ? 16.641 -6.086 -5.52 1 98.31 99 ASP B O 1
ATOM 2200 N N . LEU B 1 100 ? 15.516 -7.863 -6.379 1 98.38 100 LEU B N 1
ATOM 2201 C CA . LEU B 1 100 ? 14.766 -8.078 -5.148 1 98.38 100 LEU B CA 1
ATOM 2202 C C . LEU B 1 100 ? 15.688 -8.469 -4.004 1 98.38 100 LEU B C 1
ATOM 2204 O O . LEU B 1 100 ? 15.562 -7.957 -2.889 1 98.38 100 LEU B O 1
ATOM 2208 N N . VAL B 1 101 ? 16.609 -9.344 -4.285 1 98.56 101 VAL B N 1
ATOM 2209 C CA . VAL B 1 101 ? 17.562 -9.789 -3.268 1 98.56 101 VAL B CA 1
ATOM 2210 C C . VAL B 1 101 ? 18.344 -8.602 -2.736 1 98.56 101 VAL B C 1
ATOM 2212 O O . VAL B 1 101 ? 18.438 -8.391 -1.523 1 98.56 101 VAL B O 1
ATOM 2215 N N . ALA B 1 102 ? 18.828 -7.777 -3.609 1 98.44 102 ALA B N 1
ATOM 2216 C CA . ALA B 1 102 ? 19.625 -6.613 -3.215 1 98.44 102 ALA B CA 1
ATOM 2217 C C . ALA B 1 102 ? 18.797 -5.645 -2.375 1 98.44 102 ALA B C 1
ATOM 2219 O O . ALA B 1 102 ? 19.266 -5.125 -1.363 1 98.44 102 ALA B O 1
ATOM 2220 N N . ALA B 1 103 ? 17.625 -5.383 -2.799 1 97.69 103 ALA B N 1
ATOM 2221 C CA . ALA B 1 103 ? 16.75 -4.457 -2.08 1 97.69 103 ALA B CA 1
ATOM 2222 C C . ALA B 1 103 ? 16.453 -4.965 -0.672 1 97.69 103 ALA B C 1
ATOM 2224 O O . ALA B 1 103 ? 16.547 -4.207 0.299 1 97.69 103 ALA B O 1
ATOM 2225 N N . THR B 1 104 ? 16.125 -6.25 -0.579 1 97.94 104 THR B N 1
ATOM 2226 C CA . THR B 1 104 ? 15.734 -6.797 0.717 1 97.94 104 THR B CA 1
ATOM 2227 C C . THR B 1 104 ? 16.953 -6.918 1.637 1 97.94 104 THR B C 1
ATOM 2229 O O . THR B 1 104 ? 16.844 -6.703 2.846 1 97.94 104 THR B O 1
ATOM 2232 N N . ASP B 1 105 ? 18.094 -7.234 1.115 1 98.38 105 ASP B N 1
ATOM 2233 C CA . ASP B 1 105 ? 19.312 -7.223 1.912 1 98.38 105 ASP B CA 1
ATOM 2234 C C . ASP B 1 105 ? 19.594 -5.832 2.482 1 98.38 105 ASP B C 1
ATOM 2236 O O . ASP B 1 105 ? 19.969 -5.695 3.648 1 98.38 105 ASP B O 1
ATOM 2240 N N . LYS B 1 106 ? 19.406 -4.836 1.627 1 97.81 106 LYS B N 1
ATOM 2241 C CA . LYS B 1 106 ? 19.641 -3.463 2.068 1 97.81 106 LYS B CA 1
ATOM 2242 C C . LYS B 1 106 ? 18.672 -3.072 3.178 1 97.81 106 LYS B C 1
ATOM 2244 O O . LYS B 1 106 ? 19.062 -2.432 4.156 1 97.81 106 LYS B O 1
ATOM 2249 N N . LEU B 1 107 ? 17.422 -3.438 3.084 1 96.44 107 LEU B N 1
ATOM 2250 C CA . LEU B 1 107 ? 16.438 -3.129 4.113 1 96.44 107 LEU B CA 1
ATOM 2251 C C . LEU B 1 107 ? 16.828 -3.756 5.445 1 96.44 107 LEU B C 1
ATOM 2253 O O . LEU B 1 107 ? 16.672 -3.135 6.5 1 96.44 107 LEU B O 1
ATOM 2257 N N . VAL B 1 108 ? 17.297 -4.992 5.363 1 97.44 108 VAL B N 1
ATOM 2258 C CA . VAL B 1 108 ? 17.719 -5.656 6.586 1 97.44 108 VAL B CA 1
ATOM 2259 C C . VAL B 1 108 ? 18.953 -4.941 7.152 1 97.44 108 VAL B C 1
ATOM 2261 O O . VAL B 1 108 ? 19.031 -4.707 8.359 1 97.44 108 VAL B O 1
ATOM 2264 N N . ALA B 1 109 ? 19.828 -4.551 6.301 1 97.69 109 ALA B N 1
ATOM 2265 C CA . ALA B 1 109 ? 21.078 -3.934 6.723 1 97.69 109 ALA B CA 1
ATOM 2266 C C . ALA B 1 109 ? 20.828 -2.592 7.402 1 97.69 109 ALA B C 1
ATOM 2268 O O . ALA B 1 109 ? 21.547 -2.219 8.336 1 97.69 109 ALA B O 1
ATOM 2269 N N . ILE B 1 110 ? 19.844 -1.857 7.023 1 95.38 110 ILE B N 1
ATOM 2270 C CA . ILE B 1 110 ? 19.672 -0.503 7.539 1 95.38 110 ILE B CA 1
ATOM 2271 C C . ILE B 1 110 ? 18.688 -0.515 8.695 1 95.38 110 ILE B C 1
ATOM 2273 O O . ILE B 1 110 ? 18.406 0.528 9.297 1 95.38 110 ILE B O 1
ATOM 2277 N N . LYS B 1 111 ? 18.141 -1.599 9.055 1 94.44 111 LYS B N 1
ATOM 2278 C CA . LYS B 1 111 ? 17.109 -1.735 10.086 1 94.44 111 LYS B CA 1
ATOM 2279 C C . LYS B 1 111 ? 17.562 -1.092 11.398 1 94.44 111 LYS B C 1
ATOM 2281 O O . LYS B 1 111 ? 16.797 -0.353 12.023 1 94.44 111 LYS B O 1
ATOM 2286 N N . PRO B 1 112 ? 18.812 -1.255 11.875 1 95.38 112 PRO B N 1
ATOM 2287 C CA . PRO B 1 112 ? 19.203 -0.597 13.125 1 95.38 112 PRO B CA 1
ATOM 2288 C C . PRO B 1 112 ? 19.109 0.924 13.047 1 95.38 112 PRO B C 1
ATOM 2290 O O . PRO B 1 112 ? 18.703 1.571 14.016 1 95.38 112 PRO B O 1
ATOM 2293 N N . ASN B 1 113 ? 19.391 1.485 11.891 1 94.19 113 ASN B N 1
ATOM 2294 C CA . ASN B 1 113 ? 19.266 2.928 11.719 1 94.19 113 ASN B CA 1
ATOM 2295 C C . ASN B 1 113 ? 17.797 3.354 11.703 1 94.19 113 ASN B C 1
ATOM 2297 O O . ASN B 1 113 ? 17.422 4.371 12.297 1 94.19 113 ASN B O 1
ATOM 2301 N N . LEU B 1 114 ? 16.984 2.549 11.086 1 91.75 114 LEU B N 1
ATOM 2302 C CA . LEU B 1 114 ? 15.555 2.846 11.008 1 91.75 114 LEU B CA 1
ATOM 2303 C C . LEU B 1 114 ? 14.914 2.811 12.391 1 91.75 114 LEU B C 1
ATOM 2305 O O . LEU B 1 114 ? 14.008 3.592 12.68 1 91.75 114 LEU B O 1
ATOM 2309 N N . LYS B 1 115 ? 15.375 1.941 13.234 1 91.25 115 LYS B N 1
ATOM 2310 C CA . LYS B 1 115 ? 14.812 1.799 14.578 1 91.25 115 LYS B CA 1
ATOM 2311 C C . LYS B 1 115 ? 15.141 3.014 15.438 1 91.25 115 LYS B C 1
ATOM 2313 O O . LYS B 1 115 ? 14.391 3.342 16.359 1 91.25 115 LYS B O 1
ATOM 2318 N N . LYS B 1 116 ? 16.188 3.703 15.109 1 89.25 116 LYS B N 1
ATOM 2319 C CA . LYS B 1 116 ? 16.641 4.859 15.883 1 89.25 116 LYS B CA 1
ATOM 2320 C C . LYS B 1 116 ? 15.969 6.141 15.391 1 89.25 116 LYS B C 1
ATOM 2322 O O . LYS B 1 116 ? 15.922 7.137 16.109 1 89.25 116 LYS B O 1
ATOM 2327 N N . PHE B 1 117 ? 15.477 5.973 14.188 1 83.06 117 PHE B N 1
ATOM 2328 C CA . PHE B 1 117 ? 14.938 7.168 13.547 1 83.06 117 PHE B CA 1
ATOM 2329 C C . PHE B 1 117 ? 13.438 7.289 13.797 1 83.06 117 PHE B C 1
ATOM 2331 O O . PHE B 1 117 ? 12.664 6.41 13.414 1 83.06 117 PHE B O 1
ATOM 2338 N N . GLU B 1 118 ? 13.008 8.352 14.461 1 77.75 118 GLU B N 1
ATOM 2339 C CA . GLU B 1 118 ? 11.602 8.57 14.758 1 77.75 118 GLU B CA 1
ATOM 2340 C C . GLU B 1 118 ? 10.945 9.453 13.695 1 77.75 118 GLU B C 1
ATOM 2342 O O . GLU B 1 118 ? 11.539 10.422 13.234 1 77.75 118 GLU B O 1
ATOM 2347 N N . VAL B 1 119 ? 9.891 8.93 13.086 1 68.38 119 VAL B N 1
ATOM 2348 C CA . VAL B 1 119 ? 9.023 9.703 12.195 1 68.38 119 VAL B CA 1
ATOM 2349 C C . VAL B 1 119 ? 7.68 9.953 12.867 1 68.38 119 VAL B C 1
ATOM 2351 O O . VAL B 1 119 ? 6.934 9.008 13.148 1 68.38 119 VAL B O 1
ATOM 2354 N N . GLU B 1 120 ? 7.289 11.18 13.008 1 62.69 120 GLU B N 1
ATOM 2355 C CA . GLU B 1 120 ? 6.016 11.578 13.602 1 62.69 120 GLU B CA 1
ATOM 2356 C C . GLU B 1 120 ? 5.652 10.688 14.789 1 62.69 120 GLU B C 1
ATOM 2358 O O . GLU B 1 120 ? 4.539 10.164 14.859 1 62.69 120 GLU B O 1
ATOM 2363 N N . MET B 1 121 ? 6.5 10.391 15.539 1 56.78 121 MET B N 1
ATOM 2364 C CA . MET B 1 121 ? 6.32 9.695 16.812 1 56.78 121 MET B CA 1
ATOM 2365 C C . MET B 1 121 ? 6.355 8.18 16.609 1 56.78 121 MET B C 1
ATOM 2367 O O . MET B 1 121 ? 5.98 7.43 17.516 1 56.78 121 MET B O 1
ATOM 2371 N N . LYS B 1 122 ? 6.617 7.875 15.406 1 69 122 LYS B N 1
ATOM 2372 C CA . LYS B 1 122 ? 6.793 6.441 15.188 1 69 122 LYS B CA 1
ATOM 2373 C C . LYS B 1 122 ? 8.164 6.141 14.586 1 69 122 LYS B C 1
ATOM 2375 O O . LYS B 1 122 ? 8.828 7.039 14.07 1 69 122 LYS B O 1
ATOM 2380 N N . ASN B 1 123 ? 8.586 4.891 14.852 1 76.56 123 ASN B N 1
ATOM 2381 C CA . ASN B 1 123 ? 9.859 4.477 14.273 1 76.56 123 ASN B CA 1
ATOM 2382 C C . ASN B 1 123 ? 9.727 4.18 12.781 1 76.56 123 ASN B C 1
ATOM 2384 O O . ASN B 1 123 ? 8.719 3.625 12.336 1 76.56 123 ASN B O 1
ATOM 2388 N N . ALA B 1 124 ? 10.703 4.691 12.086 1 87.56 124 ALA B N 1
ATOM 2389 C CA . ALA B 1 124 ? 10.742 4.496 10.641 1 87.56 124 ALA B CA 1
ATOM 2390 C C . ALA B 1 124 ? 10.758 3.014 10.281 1 87.56 124 ALA B C 1
ATOM 2392 O O . ALA B 1 124 ? 10.352 2.627 9.188 1 87.56 124 ALA B O 1
ATOM 2393 N N . ALA B 1 125 ? 11.188 2.201 11.266 1 91.12 125 ALA B N 1
ATOM 2394 C CA . ALA B 1 125 ? 11.188 0.761 11.016 1 91.12 125 ALA B CA 1
ATOM 2395 C C . ALA B 1 125 ? 9.766 0.229 10.883 1 91.12 125 ALA B C 1
ATOM 2397 O O . ALA B 1 125 ? 9.516 -0.711 10.117 1 91.12 125 ALA B O 1
ATOM 2398 N N . SER B 1 126 ? 8.898 0.867 11.586 1 89.06 126 SER B N 1
ATOM 2399 C CA . SER B 1 126 ? 7.5 0.454 11.492 1 89.06 126 SER B CA 1
ATOM 2400 C C . SER B 1 126 ? 6.934 0.74 10.102 1 89.06 126 SER B C 1
ATOM 2402 O O . SER B 1 126 ? 6.145 -0.048 9.578 1 89.06 126 SER B O 1
ATOM 2404 N N . LEU B 1 127 ? 7.273 1.847 9.523 1 88.62 127 LEU B N 1
ATOM 2405 C CA . LEU B 1 127 ? 6.871 2.186 8.156 1 88.62 127 LEU B CA 1
ATOM 2406 C C . LEU B 1 127 ? 7.43 1.176 7.16 1 88.62 127 LEU B C 1
ATOM 2408 O O . LEU B 1 127 ? 6.699 0.684 6.297 1 88.62 127 LEU B O 1
ATOM 2412 N N . VAL B 1 128 ? 8.703 0.875 7.328 1 91.25 128 VAL B N 1
ATOM 2413 C CA . VAL B 1 128 ? 9.359 -0.061 6.418 1 91.25 128 VAL B CA 1
ATOM 2414 C C . VAL B 1 128 ? 8.742 -1.45 6.578 1 91.25 128 VAL B C 1
ATOM 2416 O O . VAL B 1 128 ? 8.523 -2.156 5.59 1 91.25 128 VAL B O 1
ATOM 2419 N N . LYS B 1 129 ? 8.461 -1.865 7.773 1 90.81 129 LYS B N 1
ATOM 2420 C CA . LYS B 1 129 ? 7.781 -3.139 7.988 1 90.81 129 LYS B CA 1
ATOM 2421 C C . LYS B 1 129 ? 6.441 -3.176 7.266 1 90.81 129 LYS B C 1
ATOM 2423 O O . LYS B 1 129 ? 6.105 -4.172 6.617 1 90.81 129 LYS B O 1
ATOM 2428 N N . SER B 1 130 ? 5.699 -2.117 7.418 1 88.75 130 SER B N 1
ATOM 2429 C CA . SER B 1 130 ? 4.418 -2.025 6.723 1 88.75 130 SER B CA 1
ATOM 2430 C C . SER B 1 130 ? 4.598 -2.164 5.215 1 88.75 130 SER B C 1
ATOM 2432 O O . SER B 1 130 ? 3.787 -2.811 4.547 1 88.75 130 SER B O 1
ATOM 2434 N N . ASP B 1 131 ? 5.613 -1.557 4.652 1 91.56 131 ASP B N 1
ATOM 2435 C CA . ASP B 1 131 ? 5.926 -1.667 3.23 1 91.56 131 ASP B CA 1
ATOM 2436 C C . ASP B 1 131 ? 6.25 -3.109 2.852 1 91.56 131 ASP B C 1
ATOM 2438 O O . ASP B 1 131 ? 5.797 -3.602 1.815 1 91.56 131 ASP B O 1
ATOM 2442 N N . ILE B 1 132 ? 7.004 -3.777 3.674 1 93.88 132 ILE B N 1
ATOM 2443 C CA . ILE B 1 132 ? 7.367 -5.164 3.412 1 93.88 132 ILE B CA 1
ATOM 2444 C C . ILE B 1 132 ? 6.117 -6.043 3.449 1 93.88 132 ILE B C 1
ATOM 2446 O O . ILE B 1 132 ? 5.938 -6.914 2.596 1 93.88 132 ILE B O 1
ATOM 2450 N N . ILE B 1 133 ? 5.273 -5.828 4.398 1 89.56 133 ILE B N 1
ATOM 2451 C CA . ILE B 1 133 ? 4.027 -6.582 4.504 1 89.56 133 ILE B CA 1
ATOM 2452 C C . ILE B 1 133 ? 3.189 -6.371 3.244 1 89.56 133 ILE B C 1
ATOM 2454 O O . ILE B 1 133 ? 2.693 -7.332 2.652 1 89.56 133 ILE B O 1
ATOM 2458 N N . ASP B 1 134 ? 3.051 -5.125 2.838 1 89.69 134 ASP B N 1
ATOM 2459 C CA . ASP B 1 134 ? 2.277 -4.797 1.645 1 89.69 134 ASP B CA 1
ATOM 2460 C C . ASP B 1 134 ? 2.832 -5.516 0.417 1 89.69 134 ASP B C 1
ATOM 2462 O O . ASP B 1 134 ? 2.084 -6.16 -0.321 1 89.69 134 ASP B O 1
ATOM 2466 N N . LEU B 1 135 ? 4.137 -5.469 0.229 1 93.5 135 LEU B N 1
ATOM 2467 C CA . LEU B 1 135 ? 4.758 -6.113 -0.92 1 93.5 135 LEU B CA 1
ATOM 2468 C C . LEU B 1 135 ? 4.605 -7.629 -0.841 1 93.5 135 LEU B C 1
ATOM 2470 O O . LEU B 1 135 ? 4.441 -8.297 -1.865 1 93.5 135 LEU B O 1
ATOM 2474 N N . THR B 1 136 ? 4.688 -8.188 0.373 1 92.38 136 THR B N 1
ATOM 2475 C CA . THR B 1 136 ? 4.508 -9.625 0.553 1 92.38 136 THR B CA 1
ATOM 2476 C C . THR B 1 136 ? 3.123 -10.055 0.078 1 92.38 136 THR B C 1
ATOM 2478 O O . THR B 1 136 ? 2.996 -11.008 -0.697 1 92.38 136 THR B O 1
ATOM 2481 N N . TRP B 1 137 ? 2.109 -9.297 0.418 1 88.25 137 TRP B N 1
ATOM 2482 C CA . TRP B 1 137 ? 0.748 -9.617 0.006 1 88.25 137 TRP B CA 1
ATOM 2483 C C . TRP B 1 137 ? 0.58 -9.453 -1.5 1 88.25 137 TRP B C 1
ATOM 2485 O O . TRP B 1 137 ? 0.031 -10.336 -2.17 1 88.25 137 TRP B O 1
ATOM 2495 N N . LYS B 1 138 ? 1.029 -8.344 -2.006 1 91.69 138 LYS B N 1
ATOM 2496 C CA . LYS B 1 138 ? 0.863 -8.078 -3.432 1 91.69 138 LYS B CA 1
ATOM 2497 C C . LYS B 1 138 ? 1.6 -9.117 -4.273 1 91.69 138 LYS B C 1
ATOM 2499 O O . LYS B 1 138 ? 1.092 -9.562 -5.305 1 91.69 138 LYS B O 1
ATOM 2504 N N . THR B 1 139 ? 2.795 -9.445 -3.799 1 94.75 139 THR B N 1
ATOM 2505 C CA . THR B 1 139 ? 3.561 -10.453 -4.516 1 94.75 139 THR B CA 1
ATOM 2506 C C . THR B 1 139 ? 2.848 -11.805 -4.48 1 94.75 139 THR B C 1
ATOM 2508 O O . THR B 1 139 ? 2.76 -12.492 -5.496 1 94.75 139 THR B O 1
ATOM 2511 N N . MET B 1 140 ? 2.336 -12.203 -3.391 1 90.88 140 MET B N 1
ATOM 2512 C CA . MET B 1 140 ? 1.617 -13.461 -3.25 1 90.88 140 MET B CA 1
ATOM 2513 C C . MET B 1 140 ? 0.428 -13.523 -4.203 1 90.88 140 MET B C 1
ATOM 2515 O O . MET B 1 140 ? 0.248 -14.508 -4.918 1 90.88 140 MET B O 1
ATOM 2519 N N . TRP B 1 141 ? -0.344 -12.453 -4.277 1 88.81 141 TRP B N 1
ATOM 2520 C CA . TRP B 1 141 ? -1.512 -12.438 -5.152 1 88.81 141 TRP B CA 1
ATOM 2521 C C . TRP B 1 141 ? -1.095 -12.484 -6.617 1 88.81 141 TRP B C 1
ATOM 2523 O O . TRP B 1 141 ? -1.719 -13.172 -7.426 1 88.81 141 TRP B O 1
ATOM 2533 N N . PHE B 1 142 ? -0.057 -11.734 -6.895 1 94.75 142 PHE B N 1
ATOM 2534 C CA . PHE B 1 142 ? 0.464 -11.711 -8.258 1 94.75 142 PHE B CA 1
ATOM 2535 C C . PHE B 1 142 ? 0.92 -13.109 -8.68 1 94.75 142 PHE B C 1
ATOM 2537 O O . PHE B 1 142 ? 0.56 -13.586 -9.758 1 94.75 142 PHE B O 1
ATOM 2544 N N . THR B 1 143 ? 1.622 -13.805 -7.867 1 95.25 143 THR B N 1
ATOM 2545 C CA . THR B 1 143 ? 2.191 -15.094 -8.242 1 95.25 143 THR B CA 1
ATOM 2546 C C . THR B 1 143 ? 1.114 -16.172 -8.258 1 95.25 143 THR B C 1
ATOM 254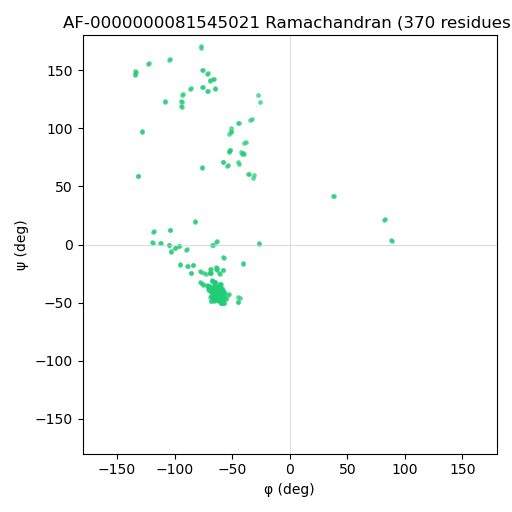8 O O . THR B 1 143 ? 1.166 -17.094 -9.078 1 95.25 143 THR B O 1
ATOM 2551 N N . ILE B 1 144 ? 0.161 -16.109 -7.391 1 91.19 144 ILE B N 1
ATOM 2552 C CA . ILE B 1 144 ? -0.963 -17.031 -7.426 1 91.19 144 ILE B CA 1
ATOM 2553 C C . ILE B 1 144 ? -1.696 -16.906 -8.758 1 91.19 144 ILE B C 1
ATOM 2555 O O . ILE B 1 144 ? -1.977 -17.906 -9.422 1 91.19 144 ILE B O 1
ATOM 2559 N N . ALA B 1 145 ? -2.002 -15.688 -9.156 1 92.75 145 ALA B N 1
ATOM 2560 C CA . ALA B 1 145 ? -2.691 -15.445 -10.422 1 92.75 145 ALA B CA 1
ATOM 2561 C C . ALA B 1 145 ? -1.88 -15.977 -11.602 1 92.75 145 ALA B C 1
ATOM 2563 O O . ALA B 1 145 ? -2.43 -16.609 -12.508 1 92.75 145 ALA B O 1
ATOM 2564 N N . LEU B 1 146 ? -0.554 -15.695 -11.594 1 95.75 146 LEU B N 1
ATOM 2565 C CA . LEU B 1 146 ? 0.333 -16.141 -12.664 1 95.75 146 LEU B CA 1
ATOM 2566 C C . LEU B 1 146 ? 0.32 -17.672 -12.773 1 95.75 146 LEU B C 1
ATOM 2568 O O . LEU B 1 146 ? 0.084 -18.203 -13.859 1 95.75 146 LEU B O 1
ATOM 2572 N N . VAL B 1 147 ? 0.514 -18.359 -11.648 1 94.69 147 VAL B N 1
ATOM 2573 C CA . VAL B 1 147 ? 0.587 -19.812 -11.641 1 94.69 147 VAL B CA 1
ATOM 2574 C C . VAL B 1 147 ? -0.748 -20.406 -12.094 1 94.69 147 VAL B C 1
ATOM 2576 O O . VAL B 1 147 ? -0.781 -21.359 -12.867 1 94.69 147 VAL B O 1
ATOM 2579 N N . ALA B 1 148 ? -1.819 -19.75 -11.633 1 92.31 148 ALA B N 1
ATOM 2580 C CA . ALA B 1 148 ? -3.145 -20.25 -11.992 1 92.31 148 ALA B CA 1
ATOM 2581 C C . ALA B 1 148 ? -3.385 -20.141 -13.5 1 92.31 148 ALA B C 1
ATOM 2583 O O . ALA B 1 148 ? -4.086 -20.969 -14.086 1 92.31 148 ALA B O 1
ATOM 2584 N N . LYS B 1 149 ? -2.791 -19.109 -14.094 1 94.25 149 LYS B N 1
ATOM 2585 C CA . LYS B 1 149 ? -3.076 -18.812 -15.5 1 94.25 149 LYS B CA 1
ATOM 2586 C C . LYS B 1 149 ? -2.186 -19.625 -16.422 1 94.25 149 LYS B C 1
ATOM 2588 O O . LYS B 1 149 ? -2.525 -19.844 -17.594 1 94.25 149 LYS B O 1
ATOM 2593 N N . VAL B 1 150 ? -1.034 -20.062 -15.977 1 93.62 150 VAL B N 1
ATOM 2594 C CA . VAL B 1 150 ? -0.134 -20.891 -16.766 1 93.62 150 VAL B CA 1
ATOM 2595 C C . VAL B 1 150 ? -0.726 -22.297 -16.938 1 93.62 150 VAL B C 1
ATOM 2597 O O . VAL B 1 150 ? -1.151 -22.906 -15.953 1 93.62 150 VAL B O 1
ATOM 2600 N N . PRO B 1 151 ? -0.755 -22.844 -18.109 1 89.31 151 PRO B N 1
ATOM 2601 C CA . PRO B 1 151 ? -1.342 -24.156 -18.344 1 89.31 151 PRO B CA 1
ATOM 2602 C C . PRO B 1 151 ? -0.579 -25.281 -17.625 1 89.31 151 PRO B C 1
ATOM 2604 O O . PRO B 1 151 ? 0.649 -25.219 -17.531 1 89.31 151 PRO B O 1
ATOM 2607 N N . ASP B 1 152 ? -1.244 -26.219 -16.953 1 84 152 ASP B N 1
ATOM 2608 C CA . ASP B 1 152 ? -0.732 -27.266 -16.078 1 84 152 ASP B CA 1
ATOM 2609 C C . ASP B 1 152 ? 0.227 -28.188 -16.812 1 84 152 ASP B C 1
ATOM 2611 O O . ASP B 1 152 ? 1.163 -28.719 -16.234 1 84 152 ASP B O 1
ATOM 2615 N N . LYS B 1 153 ? 0.009 -28.547 -17.906 1 70.56 153 LYS B N 1
ATOM 2616 C CA . LYS B 1 153 ? 0.628 -29.719 -18.531 1 70.56 153 LYS B CA 1
ATOM 2617 C C . LYS B 1 153 ? 2.006 -29.375 -19.078 1 70.56 153 LYS B C 1
ATOM 2619 O O . LYS B 1 153 ? 2.609 -30.172 -19.797 1 70.56 153 LYS B O 1
ATOM 2624 N N . ASP B 1 154 ? 2.627 -28.234 -18.562 1 73.88 154 ASP B N 1
ATOM 2625 C CA . ASP B 1 154 ? 3.875 -27.906 -19.25 1 73.88 154 ASP B CA 1
ATOM 2626 C C . ASP B 1 154 ? 4.977 -27.578 -18.25 1 73.88 154 ASP B C 1
ATOM 2628 O O . ASP B 1 154 ? 4.699 -27.344 -17.062 1 73.88 154 ASP B O 1
ATOM 2632 N N . ASP B 1 155 ? 6.07 -27.906 -18.609 1 90.25 155 ASP B N 1
ATOM 2633 C CA . ASP B 1 155 ? 7.273 -27.469 -17.906 1 90.25 155 ASP B CA 1
ATOM 2634 C C . ASP B 1 155 ? 7.168 -26.016 -17.484 1 90.25 155 ASP B C 1
ATOM 2636 O O . ASP B 1 155 ? 7.797 -25.594 -16.5 1 90.25 155 ASP B O 1
ATOM 2640 N N . LYS B 1 156 ? 6.262 -25.375 -18.078 1 91.75 156 LYS B N 1
ATOM 2641 C CA . LYS B 1 156 ? 6.121 -23.953 -17.797 1 91.75 156 LYS B CA 1
ATOM 2642 C C . LYS B 1 156 ? 5.422 -23.719 -16.469 1 91.75 156 LYS B C 1
ATOM 2644 O O . LYS B 1 156 ? 5.758 -22.781 -15.734 1 91.75 156 LYS B O 1
ATOM 2649 N N . LYS B 1 157 ? 4.52 -24.625 -16.125 1 94.44 157 LYS B N 1
ATOM 2650 C CA . LYS B 1 157 ? 3.84 -24.516 -14.836 1 94.44 157 LYS B CA 1
ATOM 2651 C C . LYS B 1 157 ? 4.82 -24.703 -13.68 1 94.44 157 LYS B C 1
ATOM 2653 O O . LYS B 1 157 ? 4.781 -23.953 -12.703 1 94.44 157 LYS B O 1
ATOM 2658 N N . ASN B 1 158 ? 5.664 -25.656 -13.812 1 95.06 158 ASN B N 1
ATOM 2659 C CA . ASN B 1 158 ? 6.684 -25.875 -12.789 1 95.06 158 ASN B CA 1
ATOM 2660 C C . ASN B 1 158 ? 7.613 -24.672 -12.672 1 95.06 158 ASN B C 1
ATOM 2662 O O . ASN B 1 158 ? 7.992 -24.281 -11.562 1 95.06 158 ASN B O 1
ATOM 2666 N N . ALA B 1 159 ? 7.996 -24.125 -13.812 1 96.12 159 ALA B N 1
ATOM 2667 C CA . ALA B 1 159 ? 8.859 -22.953 -13.797 1 96.12 159 ALA B CA 1
ATOM 2668 C C . ALA B 1 159 ? 8.172 -21.766 -13.117 1 96.12 159 ALA B C 1
ATOM 2670 O O . ALA B 1 159 ? 8.789 -21.047 -12.344 1 96.12 159 ALA B O 1
ATOM 2671 N N . ALA B 1 160 ? 6.898 -21.594 -13.406 1 96.62 160 ALA B N 1
ATOM 2672 C CA . ALA B 1 160 ? 6.129 -20.531 -12.781 1 96.62 160 ALA B CA 1
ATOM 2673 C C . ALA B 1 160 ? 6.051 -20.719 -11.266 1 96.62 160 ALA B C 1
ATOM 2675 O O . ALA B 1 160 ? 6.207 -19.781 -10.5 1 96.62 160 ALA B O 1
ATOM 2676 N N . ARG B 1 161 ? 5.828 -21.922 -10.852 1 95.75 161 ARG B N 1
ATOM 2677 C CA . ARG B 1 161 ? 5.766 -22.25 -9.43 1 95.75 161 ARG B CA 1
ATOM 2678 C C . ARG B 1 161 ? 7.109 -21.984 -8.75 1 95.75 161 ARG B C 1
ATOM 2680 O O . ARG B 1 161 ? 7.156 -21.5 -7.613 1 95.75 161 ARG B O 1
ATOM 2687 N N . ALA B 1 162 ? 8.133 -22.328 -9.453 1 96.62 162 ALA B N 1
ATOM 2688 C CA . ALA B 1 162 ? 9.461 -22.125 -8.883 1 96.62 162 ALA B CA 1
ATOM 2689 C C . ALA B 1 162 ? 9.758 -20.641 -8.672 1 96.62 162 ALA B C 1
ATOM 2691 O O . ALA B 1 162 ? 10.289 -20.25 -7.629 1 96.62 162 ALA B O 1
ATOM 2692 N N . VAL B 1 163 ? 9.43 -19.812 -9.656 1 97.44 163 VAL B N 1
ATOM 2693 C CA . VAL B 1 163 ? 9.625 -18.375 -9.523 1 97.44 163 VAL B CA 1
ATOM 2694 C C . VAL B 1 163 ? 8.758 -17.828 -8.391 1 97.44 163 VAL B C 1
ATOM 2696 O O . VAL B 1 163 ? 9.227 -17.047 -7.562 1 97.44 163 VAL B O 1
ATOM 2699 N N . ALA B 1 164 ? 7.52 -18.281 -8.289 1 96.44 164 ALA B N 1
ATOM 2700 C CA . ALA B 1 164 ? 6.613 -17.875 -7.215 1 96.44 164 ALA B CA 1
ATOM 2701 C C . ALA B 1 164 ? 7.199 -18.203 -5.848 1 96.44 164 ALA B C 1
ATOM 2703 O O . ALA B 1 164 ? 7.223 -17.359 -4.953 1 96.44 164 ALA B O 1
ATOM 2704 N N . LYS B 1 165 ? 7.699 -19.344 -5.711 1 95.62 165 LYS B N 1
ATOM 2705 C CA . LYS B 1 165 ? 8.258 -19.797 -4.441 1 95.62 165 LYS B CA 1
ATOM 2706 C C . LYS B 1 165 ? 9.461 -18.953 -4.043 1 95.62 165 LYS B C 1
ATOM 2708 O O . LYS B 1 165 ? 9.602 -18.562 -2.881 1 95.62 165 LYS B O 1
ATOM 2713 N N . LYS B 1 166 ? 10.32 -18.672 -5 1 97.56 166 LYS B N 1
ATOM 2714 C CA . LYS B 1 166 ? 11.508 -17.875 -4.723 1 97.56 166 LYS B CA 1
ATOM 2715 C C . LYS B 1 166 ? 11.125 -16.484 -4.195 1 97.56 166 LYS B C 1
ATOM 2717 O O . LYS B 1 166 ? 11.648 -16.047 -3.172 1 97.56 166 LYS B O 1
ATOM 2722 N N . TYR B 1 167 ? 10.242 -15.852 -4.883 1 97.56 167 TYR B N 1
ATOM 2723 C CA . TYR B 1 167 ? 9.844 -14.5 -4.508 1 97.56 167 TYR B CA 1
ATOM 2724 C C . TYR B 1 167 ? 9.148 -14.492 -3.154 1 97.56 167 TYR B C 1
ATOM 2726 O O . TYR B 1 167 ? 9.484 -13.688 -2.281 1 97.56 167 TYR B O 1
ATOM 2734 N N . ASN B 1 168 ? 8.195 -15.406 -2.984 1 95 168 ASN B N 1
ATOM 2735 C CA . ASN B 1 168 ? 7.418 -15.445 -1.751 1 95 168 ASN B CA 1
ATOM 2736 C C . ASN B 1 168 ? 8.289 -15.797 -0.55 1 95 168 ASN B C 1
ATOM 2738 O O . ASN B 1 168 ? 8.148 -15.203 0.521 1 95 168 ASN B O 1
ATOM 2742 N N . SER B 1 169 ? 9.203 -16.688 -0.76 1 95.38 169 SER B N 1
ATOM 2743 C CA . SER B 1 169 ? 10.102 -17.078 0.326 1 95.38 169 SER B CA 1
ATOM 2744 C C . SER B 1 169 ? 11.008 -15.922 0.725 1 95.38 169 SER B C 1
ATOM 2746 O O . SER B 1 169 ? 11.25 -15.695 1.913 1 95.38 169 SER B O 1
ATOM 2748 N N . ARG B 1 170 ? 11.523 -15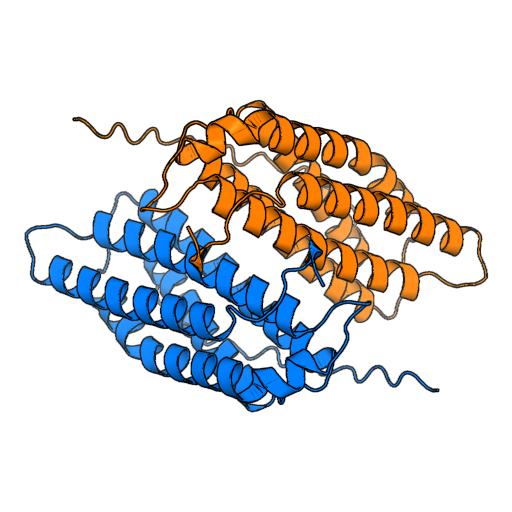.195 -0.268 1 97.62 170 ARG B N 1
ATOM 2749 C CA . ARG B 1 170 ? 12.422 -14.078 0.002 1 97.62 170 ARG B CA 1
ATOM 2750 C C . ARG B 1 170 ? 11.719 -12.984 0.8 1 97.62 170 ARG B C 1
ATOM 2752 O O . ARG B 1 170 ? 12.258 -12.477 1.782 1 97.62 170 ARG B O 1
ATOM 2759 N N . LEU B 1 171 ? 10.562 -12.664 0.417 1 96.31 171 LEU B N 1
ATOM 2760 C CA . LEU B 1 171 ? 9.828 -11.602 1.093 1 96.31 171 LEU B CA 1
ATOM 2761 C C . LEU B 1 171 ? 9.391 -12.047 2.484 1 96.31 171 LEU B C 1
ATOM 2763 O O . LEU B 1 171 ? 9.43 -11.258 3.434 1 96.31 171 LEU B O 1
ATOM 2767 N N . SER B 1 172 ? 8.969 -13.328 2.613 1 92.69 172 SER B N 1
ATOM 2768 C CA . SER B 1 172 ? 8.625 -13.867 3.926 1 92.69 172 SER B CA 1
ATOM 2769 C C . SER B 1 172 ? 9.82 -13.828 4.871 1 92.69 172 SER B C 1
ATOM 2771 O O . SER B 1 172 ? 9.688 -13.438 6.031 1 92.69 172 SER B O 1
ATOM 2773 N N . ALA B 1 173 ? 10.961 -14.18 4.359 1 95.38 173 ALA B N 1
ATOM 2774 C CA . ALA B 1 173 ? 12.172 -14.156 5.168 1 95.38 173 ALA B CA 1
ATOM 2775 C C . ALA B 1 173 ? 12.539 -12.734 5.578 1 95.38 173 ALA B C 1
ATOM 2777 O O . ALA B 1 173 ? 13.008 -12.5 6.691 1 95.38 173 ALA B O 1
ATOM 2778 N N . THR B 1 174 ? 12.398 -11.805 4.656 1 96.94 174 THR B N 1
ATOM 2779 C CA . THR B 1 174 ? 12.672 -10.406 4.969 1 96.94 174 THR B CA 1
ATOM 2780 C C . THR B 1 174 ? 11.734 -9.898 6.059 1 96.94 174 THR B C 1
ATOM 2782 O O . THR B 1 174 ? 12.164 -9.211 6.984 1 96.94 174 THR B O 1
ATOM 2785 N N . LEU B 1 175 ? 10.484 -10.234 5.906 1 93.94 175 LEU B N 1
ATOM 2786 C CA . LEU B 1 175 ? 9.5 -9.836 6.914 1 93.94 175 LEU B CA 1
ATOM 2787 C C . LEU B 1 175 ? 9.859 -10.414 8.281 1 93.94 175 LEU B C 1
ATOM 2789 O O . LEU B 1 175 ? 9.727 -9.734 9.297 1 93.94 175 LEU B O 1
ATOM 2793 N N . GLU B 1 176 ? 10.336 -11.617 8.328 1 93.56 176 GLU B N 1
ATOM 2794 C CA . GLU B 1 176 ? 10.766 -12.242 9.578 1 93.56 176 GLU B CA 1
ATOM 2795 C C . GLU B 1 176 ? 11.898 -11.453 10.227 1 93.56 176 GLU B C 1
ATOM 2797 O O . GLU B 1 176 ? 11.961 -11.336 11.453 1 93.56 176 GLU B O 1
ATOM 2802 N N . GLN B 1 177 ? 12.797 -10.898 9.414 1 95.19 177 GLN B N 1
ATOM 2803 C CA . GLN B 1 177 ? 13.891 -10.078 9.938 1 95.19 177 GLN B CA 1
ATOM 2804 C C . GLN B 1 177 ? 13.359 -8.82 10.625 1 95.19 177 GLN B C 1
ATOM 2806 O O . GLN B 1 177 ? 14.07 -8.203 11.422 1 95.19 177 GLN B O 1
ATOM 2811 N N . TYR B 1 178 ? 12.148 -8.453 10.32 1 93.44 178 TYR B N 1
ATOM 2812 C CA . TYR B 1 178 ? 11.555 -7.262 10.914 1 93.44 178 TYR B CA 1
ATOM 2813 C C . TYR B 1 178 ? 10.555 -7.641 12 1 93.44 178 TYR B C 1
ATOM 2815 O O . TYR B 1 178 ? 9.797 -6.793 12.484 1 93.44 178 TYR B O 1
ATOM 2823 N N . SER B 1 179 ? 10.508 -8.867 12.453 1 90.31 179 SER B N 1
ATOM 2824 C CA . SER B 1 179 ? 9.516 -9.352 13.398 1 90.31 179 SER B CA 1
ATOM 2825 C C . SER B 1 179 ? 9.641 -8.641 14.742 1 90.31 179 SER B C 1
ATOM 2827 O O . SER B 1 179 ? 8.664 -8.531 15.492 1 90.31 179 SER B O 1
ATOM 2829 N N . ASP B 1 180 ? 10.766 -8.07 15.039 1 90.12 180 ASP B N 1
ATOM 2830 C CA . ASP B 1 180 ? 11.008 -7.422 16.328 1 90.12 180 ASP B CA 1
ATOM 2831 C C . ASP B 1 180 ? 10.602 -5.949 16.281 1 90.12 180 ASP B C 1
ATOM 2833 O O . ASP B 1 180 ? 10.719 -5.238 17.281 1 90.12 180 ASP B O 1
ATOM 2837 N N . VAL B 1 181 ? 10.195 -5.5 15.109 1 89.75 181 VAL B N 1
ATOM 2838 C CA . VAL B 1 181 ? 9.727 -4.129 14.961 1 89.75 181 VAL B CA 1
ATOM 2839 C C . VAL B 1 181 ? 8.242 -4.047 15.297 1 89.75 181 VAL B C 1
ATOM 2841 O O . VAL B 1 181 ? 7.449 -4.867 14.82 1 89.75 181 VAL B O 1
ATOM 2844 N N . LYS B 1 182 ? 7.918 -3.006 16.109 1 80.62 182 LYS B N 1
ATOM 2845 C CA . LYS B 1 182 ? 6.52 -2.83 16.484 1 80.62 182 LYS B CA 1
ATOM 2846 C C . LYS B 1 182 ? 5.707 -2.252 15.328 1 80.62 182 LYS B C 1
ATOM 2848 O O . LYS B 1 182 ? 6.234 -1.506 14.5 1 80.62 182 LYS B O 1
ATOM 2853 N N . GLU B 1 183 ? 4.48 -2.633 15.344 1 74.19 183 GLU B N 1
ATOM 2854 C CA . GLU B 1 183 ? 3.58 -2.078 14.336 1 74.19 183 GLU B CA 1
ATOM 2855 C C . GLU B 1 183 ? 3.168 -0.652 14.688 1 74.19 183 GLU B C 1
ATOM 2857 O O . GLU B 1 183 ? 3.512 -0.148 15.766 1 74.19 183 GLU B O 1
ATOM 2862 N N . TYR B 1 184 ? 2.541 -0.084 13.656 1 65.44 184 TYR B N 1
ATOM 2863 C CA . TYR B 1 184 ? 2.133 1.308 13.805 1 65.44 184 TYR B CA 1
ATOM 2864 C C . TYR B 1 184 ? 1.486 1.541 15.164 1 65.44 184 TYR B C 1
ATOM 2866 O O . TYR B 1 184 ? 1.796 2.521 15.852 1 65.44 184 TYR B O 1
ATOM 2874 N N . SER B 1 185 ? 0.557 0.714 15.523 1 55.94 185 SER B N 1
ATOM 2875 C CA . SER B 1 185 ? -0.23 0.966 16.719 1 55.94 185 SER B CA 1
ATOM 2876 C C . SER B 1 185 ? 0.62 0.822 17.984 1 55.94 185 SER B C 1
ATOM 2878 O O . SER B 1 185 ? 0.287 1.38 19.031 1 55.94 185 SER B O 1
ATOM 2880 N N . ASP B 1 186 ? 1.541 0.119 17.812 1 53.06 186 ASP B N 1
ATOM 2881 C CA . ASP B 1 186 ? 2.307 -0.193 19.016 1 53.06 186 ASP B CA 1
ATOM 2882 C C . ASP B 1 186 ? 3.561 0.672 19.109 1 53.06 186 ASP B C 1
ATOM 2884 O O . ASP B 1 186 ? 4.285 0.622 20.094 1 53.06 186 ASP B O 1
ATOM 2888 N N . ALA B 1 187 ? 3.73 1.474 18.062 1 41.12 187 ALA B N 1
ATOM 2889 C CA . ALA B 1 187 ? 4.984 2.221 18.047 1 41.12 187 ALA B CA 1
ATOM 2890 C C . ALA B 1 187 ? 4.832 3.564 18.75 1 41.12 187 ALA B C 1
ATOM 2892 O O . ALA B 1 187 ? 3.736 4.125 18.797 1 41.12 187 ALA B O 1
#

Radius of gyration: 20.41 Å; Cα contacts (8 Å, |Δi|>4): 414; chains: 2; bounding box: 43×63×46 Å

pLDDT: mean 83.86, std 20.38, range [23.8, 98.62]

Nearest PDB structures (foldseek):
  8wf6-assembly2_C  TM=2.894E-01  e=1.285E+00  Homo sapiens
  5f74-assembly1_A  TM=3.031E-01  e=1.348E+00  Mus musculus
  6yr6-assembly1_A  TM=2.645E-01  e=1.554E+00  Homo sapiens
  4n7y-assembly1_B  TM=2.978E-01  e=3.019E+00  Homo sapiens
  3nkx-assembly1_B  TM=2.752E-01  e=5.864E+00  Homo sapiens

Solvent-accessible surface area (backbone atoms only — not comparable to full-atom values): 20238 Å² total; per-residue (Å²): 130,84,78,71,73,74,74,70,73,72,70,72,64,75,60,79,71,60,54,69,72,35,83,86,33,69,46,60,33,27,49,52,51,35,40,46,31,42,45,50,40,26,57,54,46,74,75,43,66,36,76,46,71,66,46,51,49,52,50,50,50,39,49,50,52,34,42,50,35,31,49,52,28,29,51,42,51,68,66,50,90,64,83,72,64,54,70,60,50,49,50,49,51,61,67,34,44,63,32,50,52,51,33,49,52,45,55,62,68,24,40,72,36,13,60,70,30,71,46,97,76,25,38,42,36,25,55,51,47,53,49,46,52,51,44,42,53,34,48,47,52,29,36,51,40,52,42,70,65,40,63,75,95,37,76,60,28,57,51,39,46,51,54,36,49,54,55,51,50,52,42,51,53,50,48,58,75,43,64,86,52,50,47,73,88,70,67,129,85,76,73,74,74,73,70,74,72,71,74,63,76,62,80,70,62,53,71,71,36,82,85,33,70,45,60,33,29,50,52,50,35,40,48,32,42,44,49,40,24,57,54,45,71,74,44,66,37,75,44,70,66,46,53,51,51,50,48,51,40,48,49,53,33,39,50,36,32,49,52,28,28,53,41,52,69,66,51,89,63,84,71,64,55,70,61,51,48,50,50,51,60,68,35,43,64,33,49,51,52,32,50,51,46,53,62,68,25,38,72,39,13,61,72,29,71,46,99,75,25,38,42,36,26,55,52,46,51,50,46,51,52,44,41,53,34,49,47,52,30,37,51,39,50,43,69,66,39,63,75,92,37,76,59,28,58,51,39,45,50,54,36,49,53,54,51,50,51,43,52,52,49,47,57,74,44,64,87,52,48,48,72,89,72,68

Secondary structure (DSSP, 8-state):
----------------SGGGG-TT-HHHHHHHHHHHHHHHHHHHHHT--S--HHHHHHHHHHHHHHHHHHHHHHHHHHH--S---HHHHHHHHHHHHHHHHHHHHHHHHHHHHHHH-EETTEEHHHHHHHHHHHHHHHHHHHHHHHHHHS-TTSHHHHHHHHHHHHHHHHHHHHHHHTTTSPPGGG-/----------------SGGGG-TT-HHHHHHHHHHHHHHHHHHHHHT--S--HHHHHHHHHHHHHHHHHHHHHHHHHHH--S---HHHHHHHHHHHHHHHHHHHHHHHHHHHHHHH-EETTEEHHHHHHHHHHHHHHHHHHHHHHHHHHS-TTSHHHHHHHHHHHHHHHHHHHHHHHTTTSPPGGG-